Protein AF-A0A4S4KJ77-F1 (afdb_monomer)

Sequence (187 aa):
MLTFTSTHFFYNRFLPLFSPVALLGLLYTIVVMFAYQGHHILHNLRPVFRVFVPMILYFAIMWSAAFALVWQLSLRKNKRKAWGYEMAAVQAFTAGSNNFELAIAVTIAVYGVGSDQALAATIGPLVEVPVLLALTWVALFLRRRLLWNHDETDAEGEETQQENVNKERAEEKSVVVGYVTTDETPA

Organism: NCBI:txid98765

Radius of gyration: 26.95 Å; Cα contacts (8 Å, |Δi|>4): 78; chains: 1; bounding box: 89×57×54 Å

Structure (mmCIF, N/CA/C/O backbone):
data_AF-A0A4S4KJ77-F1
#
_entry.id   AF-A0A4S4KJ77-F1
#
loop_
_atom_site.group_PDB
_atom_site.id
_atom_site.type_symbol
_atom_site.label_atom_id
_atom_site.label_alt_id
_atom_site.label_comp_id
_atom_site.label_asym_id
_atom_site.label_entity_id
_atom_site.label_seq_id
_atom_site.pdbx_PDB_ins_code
_atom_site.Cartn_x
_atom_site.Cartn_y
_atom_site.Cartn_z
_atom_site.occupancy
_atom_site.B_iso_or_equiv
_atom_site.auth_seq_id
_atom_site.auth_comp_id
_atom_site.auth_asym_id
_atom_site.auth_atom_id
_atom_site.pdbx_PDB_model_num
ATOM 1 N N . MET A 1 1 ? 30.474 -27.107 13.560 1.00 43.94 1 MET A N 1
ATOM 2 C CA . MET A 1 1 ? 29.805 -27.862 12.478 1.00 43.94 1 MET A CA 1
ATOM 3 C C . MET A 1 1 ? 28.320 -27.485 12.471 1.00 43.94 1 MET A C 1
ATOM 5 O O . MET A 1 1 ? 27.509 -28.217 13.010 1.00 43.94 1 MET A O 1
ATOM 9 N N . LEU A 1 2 ? 27.971 -26.291 11.974 1.00 46.94 2 LEU A N 1
ATOM 10 C CA . LEU A 1 2 ? 26.589 -25.776 11.953 1.00 46.94 2 LEU A CA 1
ATOM 11 C C . LEU A 1 2 ? 26.411 -24.875 10.721 1.00 46.94 2 LEU A C 1
ATOM 13 O O . LEU A 1 2 ? 26.410 -23.652 10.797 1.00 46.94 2 LEU A O 1
ATOM 17 N N . THR A 1 3 ? 26.312 -25.517 9.559 1.00 50.84 3 THR A N 1
ATOM 18 C CA . THR A 1 3 ? 26.110 -24.885 8.246 1.00 50.84 3 THR A CA 1
ATOM 19 C C . THR A 1 3 ? 24.612 -24.837 7.918 1.00 50.84 3 THR A C 1
ATOM 21 O O . THR A 1 3 ? 24.182 -25.344 6.890 1.00 50.84 3 THR A O 1
ATOM 24 N N . PHE A 1 4 ? 23.788 -24.301 8.826 1.00 59.47 4 PHE A N 1
ATOM 25 C CA . PHE A 1 4 ? 22.333 -24.172 8.609 1.00 59.47 4 PHE A CA 1
ATOM 26 C C . PHE A 1 4 ? 21.916 -22.779 8.107 1.00 59.47 4 PHE A C 1
ATOM 28 O O . PHE A 1 4 ? 20.767 -22.570 7.731 1.00 59.47 4 PHE A O 1
ATOM 35 N N . THR A 1 5 ? 22.864 -21.842 8.034 1.00 60.56 5 THR A N 1
ATOM 36 C CA . THR A 1 5 ? 22.645 -20.467 7.566 1.00 60.56 5 THR A CA 1
ATOM 37 C C . THR A 1 5 ? 23.313 -20.259 6.208 1.00 60.56 5 THR A C 1
ATOM 39 O O . THR A 1 5 ? 24.161 -19.387 6.052 1.00 60.56 5 THR A O 1
ATOM 42 N N . SER A 1 6 ? 23.003 -21.094 5.211 1.00 64.75 6 SER A N 1
ATOM 43 C CA . SER A 1 6 ? 23.364 -20.747 3.833 1.00 64.75 6 SER A CA 1
ATOM 44 C C . SER A 1 6 ? 22.245 -19.885 3.245 1.00 64.75 6 SER A C 1
ATOM 46 O O . SER A 1 6 ? 21.076 -20.277 3.239 1.00 64.75 6 SER A O 1
ATOM 48 N N . THR A 1 7 ? 22.588 -18.695 2.748 1.00 65.06 7 THR A N 1
ATOM 49 C CA . THR A 1 7 ? 21.671 -17.770 2.050 1.00 65.06 7 THR A CA 1
ATOM 50 C C . THR A 1 7 ? 20.867 -18.497 0.966 1.00 65.06 7 THR A C 1
ATOM 52 O O . THR A 1 7 ? 19.685 -18.236 0.762 1.00 65.06 7 THR A O 1
ATOM 55 N N . HIS A 1 8 ? 21.482 -19.505 0.348 1.00 67.12 8 HIS A N 1
ATOM 56 C CA . HIS A 1 8 ? 20.873 -20.357 -0.662 1.00 67.12 8 HIS A CA 1
ATOM 57 C C . HIS A 1 8 ? 19.645 -21.143 -0.156 1.00 67.12 8 HIS A C 1
ATOM 59 O O . HIS A 1 8 ? 18.658 -21.259 -0.876 1.00 67.12 8 HIS A O 1
ATOM 65 N N . PHE A 1 9 ? 19.645 -21.654 1.083 1.00 72.00 9 PHE A N 1
ATOM 66 C CA . PHE A 1 9 ? 18.483 -22.352 1.657 1.00 72.00 9 PHE A CA 1
ATOM 67 C C . PHE A 1 9 ? 17.324 -21.389 1.965 1.00 72.00 9 PHE A C 1
ATOM 69 O O . PHE A 1 9 ? 16.159 -21.706 1.706 1.00 72.00 9 PHE A O 1
ATOM 76 N N . PHE A 1 10 ? 17.642 -20.191 2.464 1.00 68.69 10 PHE A N 1
ATOM 77 C CA . PHE A 1 10 ? 16.653 -19.158 2.780 1.00 68.69 10 PHE A CA 1
ATOM 78 C C . PHE A 1 10 ? 15.910 -18.672 1.525 1.00 68.69 10 PHE A C 1
ATOM 80 O O . PHE A 1 10 ? 14.678 -18.639 1.518 1.00 68.69 10 PHE A O 1
ATOM 87 N N . TYR A 1 11 ? 16.639 -18.383 0.441 1.00 72.31 11 TYR A N 1
ATOM 88 C CA . TYR A 1 11 ? 16.051 -17.909 -0.817 1.00 72.31 11 TYR A CA 1
ATOM 89 C C . TYR A 1 11 ? 15.357 -19.008 -1.634 1.00 72.31 11 TYR A C 1
ATOM 91 O O . TYR A 1 11 ? 14.255 -18.770 -2.119 1.00 72.31 11 TYR A O 1
ATOM 99 N N . ASN A 1 12 ? 15.915 -20.222 -1.746 1.00 73.94 12 ASN A N 1
ATOM 100 C CA . ASN A 1 12 ? 15.304 -21.261 -2.594 1.00 73.94 12 ASN A CA 1
ATOM 101 C C . ASN A 1 12 ? 14.183 -22.060 -1.924 1.00 73.94 12 ASN A C 1
ATOM 103 O O . ASN A 1 12 ? 13.371 -22.664 -2.626 1.00 73.94 12 ASN A O 1
ATOM 107 N N . ARG A 1 13 ? 14.153 -22.149 -0.590 1.00 72.06 13 ARG A N 1
ATOM 108 C CA . ARG A 1 13 ? 13.225 -23.052 0.112 1.00 72.06 13 ARG A CA 1
ATOM 109 C C . ARG A 1 13 ? 12.312 -22.330 1.090 1.00 72.06 13 ARG A C 1
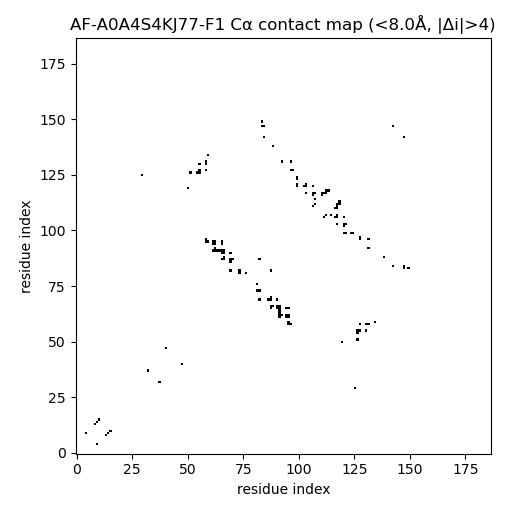ATOM 111 O O . ARG A 1 13 ? 11.138 -22.676 1.163 1.00 72.06 13 ARG A O 1
ATOM 118 N N . PHE A 1 14 ? 12.831 -21.350 1.827 1.00 74.12 14 PHE A N 1
ATOM 119 C CA . PHE A 1 14 ? 12.088 -20.691 2.902 1.00 74.12 14 PHE A CA 1
ATOM 120 C C . PHE A 1 14 ? 11.175 -19.574 2.370 1.00 74.12 14 PHE A C 1
ATOM 122 O O . PHE A 1 14 ? 9.965 -19.612 2.580 1.00 74.12 14 PHE A O 1
ATOM 129 N N . LEU A 1 15 ? 11.721 -18.629 1.599 1.00 73.12 15 LEU A N 1
ATOM 130 C CA . LEU A 1 15 ? 10.971 -17.514 1.004 1.00 73.12 15 LEU A CA 1
ATOM 131 C C . LEU A 1 15 ? 9.784 -17.929 0.106 1.00 73.12 15 LEU A C 1
ATOM 133 O O . LEU A 1 15 ? 8.679 -17.424 0.331 1.00 73.12 15 LEU A O 1
ATOM 137 N N . PRO A 1 16 ? 9.934 -18.854 -0.865 1.00 77.75 16 PRO A N 1
ATOM 138 C CA . PRO A 1 16 ? 8.825 -19.226 -1.747 1.00 77.75 16 PRO A CA 1
ATOM 139 C C . PRO A 1 16 ? 7.715 -20.004 -1.030 1.00 77.75 16 PRO A C 1
ATOM 141 O O . PRO A 1 16 ? 6.585 -20.026 -1.507 1.00 77.75 16 PRO A O 1
ATOM 144 N N . LEU A 1 17 ? 8.003 -20.614 0.125 1.00 77.81 17 LEU A N 1
ATOM 145 C CA . LEU A 1 17 ? 7.004 -21.331 0.917 1.00 77.81 17 LEU A CA 1
ATOM 146 C C . LEU A 1 17 ? 6.145 -20.376 1.762 1.00 77.81 17 LEU A C 1
ATOM 148 O O . LEU A 1 17 ? 4.943 -20.589 1.897 1.00 77.81 17 LEU A O 1
ATOM 152 N N . PHE A 1 18 ? 6.741 -19.309 2.305 1.00 80.44 18 PHE A N 1
ATOM 153 C CA . PHE A 1 18 ? 6.032 -18.329 3.138 1.00 80.44 18 PHE A CA 1
ATOM 154 C C . PHE A 1 18 ? 5.193 -17.333 2.332 1.00 80.44 18 PHE A C 1
ATOM 156 O O . PHE A 1 18 ? 4.165 -16.873 2.827 1.00 80.44 18 PHE A O 1
ATOM 163 N N . SER A 1 19 ? 5.587 -17.032 1.091 1.00 79.25 19 SER A N 1
ATOM 164 C CA . SER A 1 19 ? 4.863 -16.106 0.209 1.00 79.25 19 SER A CA 1
ATOM 165 C C . SER A 1 19 ? 3.364 -16.437 0.048 1.00 79.25 19 SER A C 1
ATOM 167 O O . SER A 1 19 ? 2.539 -15.568 0.349 1.00 79.25 19 SER A O 1
ATOM 169 N N . PRO A 1 20 ? 2.956 -17.668 -0.329 1.00 84.94 20 PRO A N 1
ATOM 170 C CA . PRO A 1 20 ? 1.538 -17.999 -0.445 1.00 84.94 20 PRO A CA 1
ATOM 171 C C . PRO A 1 20 ? 0.830 -18.058 0.912 1.00 84.94 20 PRO A C 1
ATOM 173 O O . PRO A 1 20 ? -0.336 -17.688 0.993 1.00 84.94 20 PRO A O 1
ATOM 176 N N . VAL A 1 21 ? 1.513 -18.473 1.985 1.00 88.50 21 VAL A N 1
ATOM 177 C CA . VAL A 1 21 ? 0.919 -18.581 3.331 1.00 88.50 21 VAL A CA 1
ATOM 178 C C . VAL A 1 21 ? 0.581 -17.205 3.905 1.00 88.50 21 VAL A C 1
ATOM 180 O O . VAL A 1 21 ? -0.496 -17.038 4.471 1.00 88.50 21 VAL A O 1
ATOM 183 N N . ALA A 1 22 ? 1.451 -16.209 3.720 1.00 83.44 22 ALA A N 1
ATOM 184 C CA . ALA A 1 22 ? 1.195 -14.835 4.152 1.00 83.44 22 ALA A CA 1
ATOM 185 C C . ALA A 1 22 ? -0.010 -14.228 3.419 1.00 83.44 22 ALA A C 1
ATOM 187 O O . ALA A 1 22 ? -0.895 -13.650 4.049 1.00 83.44 22 ALA A O 1
ATOM 188 N N . LEU A 1 23 ? -0.090 -14.429 2.098 1.00 83.25 23 LEU A N 1
ATOM 189 C CA . LEU A 1 23 ? -1.225 -13.976 1.296 1.00 83.25 23 LEU A CA 1
ATOM 190 C C . LEU A 1 23 ? -2.525 -14.677 1.714 1.00 83.25 23 LEU A C 1
ATOM 192 O O . LEU A 1 23 ? -3.561 -14.024 1.845 1.00 83.25 23 LEU A O 1
ATOM 196 N N . LEU A 1 24 ? -2.469 -15.985 1.987 1.00 87.69 24 LEU A N 1
ATOM 197 C CA . LEU A 1 24 ? -3.616 -16.743 2.485 1.00 87.69 24 LEU A CA 1
ATOM 198 C C . LEU A 1 24 ? -4.059 -16.260 3.873 1.00 87.69 24 LEU A C 1
ATOM 200 O O . LEU A 1 24 ? -5.254 -16.131 4.115 1.00 87.69 24 LEU A O 1
ATOM 204 N N . GLY A 1 25 ? -3.112 -15.974 4.772 1.00 83.44 25 GLY A N 1
ATOM 205 C CA . GLY A 1 25 ? -3.379 -15.467 6.120 1.00 83.44 25 GLY A CA 1
ATOM 206 C C . GLY A 1 25 ? -4.009 -14.074 6.112 1.00 83.44 25 GLY A C 1
ATOM 207 O O . GLY A 1 25 ? -4.975 -13.826 6.840 1.00 83.44 25 GLY A O 1
ATOM 208 N N . LEU A 1 26 ? -3.530 -13.187 5.236 1.00 81.50 26 LEU A N 1
ATOM 209 C CA . LEU A 1 26 ? -4.133 -11.875 5.005 1.00 81.50 26 LEU A CA 1
ATOM 210 C C . LEU A 1 26 ? -5.569 -12.024 4.484 1.00 81.50 26 LEU A C 1
ATOM 212 O O . LEU A 1 26 ? -6.495 -11.439 5.044 1.00 81.50 26 LEU A O 1
ATOM 216 N N . LEU A 1 27 ? -5.770 -12.846 3.450 1.00 82.50 27 LEU A N 1
ATOM 217 C CA . LEU A 1 27 ? -7.087 -13.071 2.856 1.00 82.50 27 LEU A CA 1
ATOM 218 C C . LEU A 1 27 ? -8.061 -13.695 3.863 1.00 82.50 27 LEU A C 1
ATOM 220 O O . LEU A 1 27 ? -9.204 -13.256 3.964 1.00 82.50 27 LEU A O 1
ATOM 224 N N . TYR A 1 28 ? -7.600 -14.674 4.642 1.00 85.69 28 TYR A N 1
ATOM 225 C CA . TYR A 1 28 ? -8.368 -15.285 5.722 1.00 85.69 28 TYR A CA 1
ATOM 226 C C . TYR A 1 28 ? -8.815 -14.238 6.746 1.00 85.69 28 TYR A C 1
ATOM 228 O O . TYR A 1 28 ? -9.997 -14.172 7.075 1.00 85.69 28 TYR A O 1
ATOM 236 N N . THR A 1 29 ? -7.902 -13.373 7.193 1.00 82.12 29 THR A N 1
ATOM 237 C CA . THR A 1 29 ? -8.208 -12.304 8.156 1.00 82.12 29 THR A CA 1
ATOM 238 C C . THR A 1 29 ? -9.241 -11.326 7.598 1.00 82.12 29 THR A C 1
ATOM 240 O O . THR A 1 29 ? -10.195 -10.984 8.295 1.00 82.12 29 THR A O 1
ATOM 243 N N . ILE A 1 30 ? -9.110 -10.932 6.326 1.00 76.44 30 ILE A N 1
ATOM 244 C CA . ILE A 1 30 ? -10.088 -10.074 5.644 1.00 76.44 30 ILE A CA 1
ATOM 245 C C . ILE A 1 30 ? -11.466 -10.747 5.623 1.00 76.44 30 ILE A C 1
ATOM 247 O O . ILE A 1 30 ? -12.449 -10.134 6.037 1.00 76.44 30 ILE A O 1
ATOM 251 N N . VAL A 1 31 ? -11.550 -12.008 5.190 1.00 82.50 31 VAL A N 1
ATOM 252 C CA . VAL A 1 31 ? -12.818 -12.752 5.098 1.00 82.50 31 VAL A CA 1
ATOM 253 C C . VAL A 1 31 ? -13.468 -12.919 6.471 1.00 82.50 31 VAL A C 1
ATOM 255 O O . VAL A 1 31 ? -14.662 -12.661 6.611 1.00 82.50 31 VAL A O 1
ATOM 258 N N . VAL A 1 32 ? -12.701 -13.303 7.493 1.00 82.06 32 VAL A N 1
ATOM 259 C CA . VAL A 1 32 ? -13.206 -13.484 8.862 1.00 82.06 32 VAL A CA 1
ATOM 260 C C . VAL A 1 32 ? -13.696 -12.163 9.443 1.00 82.06 32 VAL A C 1
ATOM 262 O O . VAL A 1 32 ? -14.783 -12.116 10.019 1.00 82.06 32 VAL A O 1
ATOM 265 N N . MET A 1 33 ? -12.947 -11.074 9.259 1.00 72.88 33 MET A N 1
ATOM 266 C CA . MET A 1 33 ? -13.344 -9.766 9.775 1.00 72.88 33 MET A CA 1
ATOM 267 C C . MET A 1 33 ? -14.606 -9.243 9.078 1.00 72.88 33 MET A C 1
ATOM 269 O O . MET A 1 33 ? -15.504 -8.735 9.750 1.00 72.88 33 MET A O 1
ATOM 273 N N . PHE A 1 34 ? -14.734 -9.445 7.763 1.00 72.06 34 PHE A N 1
ATOM 274 C CA . PHE A 1 34 ? -15.963 -9.139 7.025 1.00 72.06 34 PHE A CA 1
ATOM 275 C C . PHE A 1 34 ? -17.145 -10.011 7.449 1.00 72.06 34 PHE A C 1
ATOM 277 O O . PHE A 1 34 ? -18.255 -9.499 7.565 1.00 72.06 34 PHE A O 1
ATOM 284 N N . ALA A 1 35 ? -16.937 -11.302 7.704 1.00 80.25 35 ALA A N 1
ATOM 285 C CA . ALA A 1 35 ? -17.995 -12.185 8.185 1.00 80.25 35 ALA A CA 1
ATOM 286 C C . ALA A 1 35 ? -18.482 -11.774 9.586 1.00 80.25 35 ALA A C 1
ATOM 288 O O . ALA A 1 35 ? -19.682 -11.784 9.849 1.00 80.25 35 ALA A O 1
ATOM 289 N N . TYR A 1 36 ? -17.562 -11.363 10.464 1.00 73.31 36 TYR A N 1
ATOM 290 C CA . TYR A 1 36 ? -17.864 -10.988 11.846 1.00 73.31 36 TYR A CA 1
ATOM 291 C C . TYR A 1 36 ? -18.487 -9.589 11.970 1.00 73.31 36 TYR A C 1
ATOM 293 O O . TYR A 1 36 ? -19.401 -9.382 12.765 1.00 73.31 36 TYR A O 1
ATOM 301 N N . GLN A 1 37 ? -18.022 -8.621 11.176 1.00 65.38 37 GLN A N 1
ATOM 302 C CA . GLN A 1 37 ? -18.458 -7.221 11.272 1.00 65.38 37 GLN A CA 1
ATOM 303 C C . GLN A 1 37 ? -19.395 -6.777 10.136 1.00 65.38 37 GLN A C 1
ATOM 305 O O . GLN A 1 37 ? -19.950 -5.679 10.190 1.00 65.38 37 GLN A O 1
ATOM 310 N N . GLY A 1 38 ? -19.636 -7.620 9.127 1.00 65.81 38 GLY A N 1
ATOM 311 C CA . GLY A 1 38 ? -20.386 -7.268 7.917 1.00 65.81 38 GLY A CA 1
ATOM 312 C C . GLY A 1 38 ? -21.810 -6.780 8.180 1.00 65.81 38 GLY A C 1
ATOM 313 O O . GLY A 1 38 ? -22.252 -5.821 7.553 1.00 65.81 38 G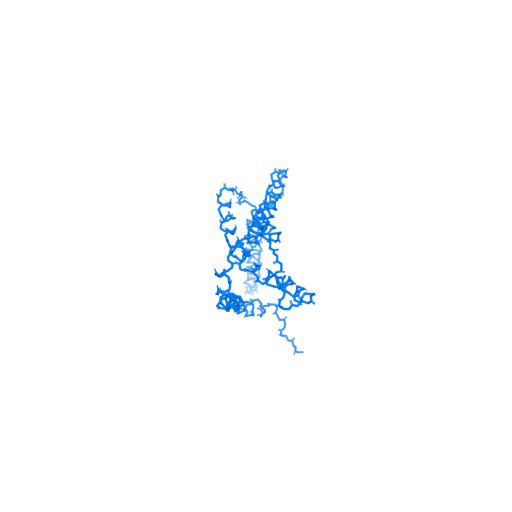LY A O 1
ATOM 314 N N . HIS A 1 39 ? -22.510 -7.360 9.159 1.00 64.25 39 HIS A N 1
ATOM 315 C CA . HIS A 1 39 ? -23.870 -6.931 9.509 1.00 64.25 39 HIS A CA 1
ATOM 316 C C . HIS A 1 39 ? -23.895 -5.524 10.139 1.00 64.25 39 HIS A C 1
ATOM 318 O O . HIS A 1 39 ? -24.774 -4.718 9.838 1.00 64.25 39 HIS A O 1
ATOM 324 N N . HIS A 1 40 ? -22.890 -5.198 10.960 1.00 62.03 40 HIS A N 1
ATOM 325 C CA . HIS A 1 40 ? -22.752 -3.891 11.612 1.00 62.03 40 HIS A CA 1
ATOM 326 C C . HIS A 1 40 ? -22.326 -2.796 10.623 1.00 62.03 40 HIS A C 1
ATOM 328 O O . HIS A 1 40 ? -22.815 -1.667 10.700 1.00 62.03 40 HIS A O 1
ATOM 334 N N . ILE A 1 41 ? -21.465 -3.150 9.662 1.00 62.12 41 ILE A N 1
ATOM 335 C CA . ILE A 1 41 ? -21.057 -2.277 8.556 1.00 62.12 41 ILE A CA 1
ATOM 336 C C . ILE A 1 41 ? -22.276 -1.930 7.692 1.00 62.12 41 ILE A C 1
ATOM 338 O O . ILE A 1 41 ? -22.514 -0.754 7.431 1.00 62.12 41 ILE A O 1
ATOM 342 N N . LEU A 1 42 ? -23.088 -2.925 7.308 1.00 62.62 42 LEU A N 1
ATOM 343 C CA . LEU A 1 42 ? -24.262 -2.731 6.447 1.00 62.62 42 LEU A CA 1
ATOM 344 C C . LEU A 1 42 ? -25.341 -1.838 7.082 1.00 62.62 42 LEU A C 1
ATOM 346 O O . LEU A 1 42 ? -25.948 -1.027 6.384 1.00 62.62 42 LEU A O 1
ATOM 350 N N . HIS A 1 43 ? -25.558 -1.939 8.397 1.00 68.19 43 HIS A N 1
ATOM 351 C CA . HIS A 1 43 ? -26.556 -1.124 9.101 1.00 68.19 43 HIS A CA 1
ATOM 352 C C . HIS A 1 43 ? -26.093 0.320 9.371 1.00 68.19 43 HIS A C 1
ATOM 354 O O . HIS A 1 43 ? -26.925 1.218 9.480 1.00 68.19 43 HIS A O 1
ATOM 360 N N . ASN A 1 44 ? -24.779 0.573 9.422 1.00 64.31 44 ASN A N 1
ATOM 361 C CA . ASN A 1 44 ? -24.194 1.891 9.689 1.00 64.31 44 ASN A CA 1
ATOM 362 C C . ASN A 1 44 ? -23.209 2.316 8.584 1.00 64.31 44 ASN A C 1
ATOM 364 O O . ASN A 1 44 ? -22.051 2.636 8.841 1.00 64.31 44 ASN A O 1
ATOM 368 N N . LEU A 1 45 ? -23.683 2.377 7.336 1.00 66.44 45 LEU A N 1
ATOM 369 C CA . LEU A 1 45 ? -22.861 2.756 6.175 1.00 66.44 45 LEU A CA 1
ATOM 370 C C . LEU A 1 45 ? -22.384 4.223 6.208 1.00 66.44 45 LEU A C 1
ATOM 372 O O . LEU A 1 45 ? -21.313 4.548 5.700 1.00 66.44 45 LEU A O 1
ATOM 376 N N . ARG A 1 46 ? -23.174 5.135 6.794 1.00 74.88 46 ARG A N 1
ATOM 377 C CA . ARG A 1 46 ? -22.888 6.586 6.783 1.00 74.88 46 ARG A CA 1
ATOM 378 C C . ARG A 1 46 ? -21.570 6.963 7.485 1.00 74.88 46 ARG A C 1
ATOM 380 O O . ARG A 1 46 ? -20.786 7.686 6.870 1.00 74.88 46 ARG A O 1
ATOM 387 N N . PRO A 1 47 ? -21.300 6.520 8.730 1.00 71.38 47 PRO A N 1
ATOM 388 C CA . PRO A 1 47 ? -20.025 6.789 9.400 1.00 71.38 47 PRO A CA 1
ATOM 389 C C . PRO A 1 47 ? -18.832 6.207 8.643 1.00 71.38 47 PRO A C 1
ATOM 391 O O . PRO A 1 47 ? -17.825 6.886 8.463 1.00 71.38 47 PRO A O 1
ATOM 394 N N . VAL A 1 48 ? -18.988 4.985 8.132 1.00 72.75 48 VAL A N 1
ATOM 395 C CA . VAL A 1 48 ? -17.962 4.269 7.373 1.00 72.75 48 VAL A CA 1
ATOM 396 C C . VAL A 1 48 ? -17.570 5.068 6.127 1.00 72.75 48 VAL A C 1
ATOM 398 O O . VAL A 1 48 ? -16.403 5.405 5.954 1.00 72.75 48 VAL A O 1
ATOM 401 N N . PHE A 1 49 ? -18.539 5.514 5.324 1.00 79.50 49 PHE A N 1
ATOM 402 C CA . PHE A 1 49 ? -18.273 6.364 4.156 1.00 79.50 49 PHE A CA 1
ATOM 403 C C . PHE A 1 49 ? -17.516 7.654 4.497 1.00 79.50 49 PHE A C 1
ATOM 405 O O . PHE A 1 49 ? -16.658 8.091 3.730 1.00 79.50 49 PHE A O 1
ATOM 412 N N . ARG A 1 50 ? -17.795 8.251 5.660 1.00 84.38 50 ARG A N 1
ATOM 413 C CA . ARG A 1 50 ? -17.122 9.475 6.110 1.00 84.38 50 ARG A CA 1
ATOM 414 C C . ARG A 1 50 ? -15.639 9.263 6.422 1.00 84.38 50 ARG A C 1
ATOM 416 O O . ARG A 1 50 ? -14.879 10.217 6.304 1.00 84.38 50 ARG A O 1
ATOM 423 N N . VAL A 1 51 ? -15.241 8.042 6.781 1.00 80.19 51 VAL A N 1
ATOM 424 C CA . VAL A 1 51 ? -13.839 7.645 7.000 1.00 80.19 51 VAL A CA 1
ATOM 425 C C . VAL A 1 51 ? -13.183 7.186 5.694 1.00 80.19 51 VAL A C 1
ATOM 427 O O . VAL A 1 51 ? -12.033 7.524 5.430 1.00 80.19 51 VAL A O 1
ATOM 430 N N . PHE A 1 52 ? -13.919 6.479 4.835 1.00 84.06 52 PHE A N 1
ATOM 431 C CA . PHE A 1 52 ? -13.406 5.962 3.561 1.00 84.06 52 PHE A CA 1
ATOM 432 C C . PHE A 1 52 ? -12.975 7.071 2.598 1.00 84.06 52 PHE A C 1
ATOM 434 O O . PHE A 1 52 ? -11.896 6.991 2.018 1.00 84.06 52 PHE A O 1
ATOM 441 N N . VAL A 1 53 ? -13.798 8.111 2.429 1.00 89.44 53 VAL A N 1
ATOM 442 C CA . VAL A 1 53 ? -13.515 9.215 1.496 1.00 89.44 53 VAL A CA 1
ATOM 443 C C . VAL A 1 53 ? -12.165 9.892 1.778 1.00 89.44 53 VAL A C 1
ATOM 445 O O . VAL A 1 53 ? -11.348 9.954 0.856 1.00 89.44 53 VAL A O 1
ATOM 448 N N . PRO A 1 54 ? -11.874 10.374 3.005 1.00 89.56 54 PRO A N 1
ATOM 449 C CA . PRO A 1 54 ? -10.580 10.986 3.292 1.00 89.56 54 PRO A CA 1
ATOM 450 C C . PRO A 1 54 ? -9.418 9.994 3.174 1.00 89.56 54 PRO A C 1
ATOM 452 O O . PRO A 1 54 ? -8.344 10.401 2.743 1.00 89.56 54 PRO A O 1
ATOM 455 N N . MET A 1 55 ? -9.620 8.707 3.478 1.00 88.62 55 MET A N 1
ATOM 456 C CA . MET A 1 55 ? -8.578 7.683 3.319 1.00 88.62 55 MET A CA 1
ATOM 457 C C . MET A 1 55 ? -8.208 7.441 1.853 1.00 88.62 55 MET A C 1
ATOM 459 O O . MET A 1 55 ? -7.035 7.492 1.493 1.00 88.62 55 MET A O 1
ATOM 463 N N . ILE A 1 56 ? -9.199 7.242 0.978 1.00 90.69 56 ILE A N 1
ATOM 464 C CA . ILE A 1 56 ? -8.963 7.068 -0.464 1.00 90.69 56 ILE A CA 1
ATOM 465 C C . ILE A 1 56 ? -8.261 8.302 -1.031 1.00 90.69 56 ILE A C 1
ATOM 467 O O . ILE A 1 56 ? -7.304 8.180 -1.795 1.00 90.69 56 ILE A O 1
ATOM 471 N N . LEU A 1 57 ? -8.721 9.492 -0.638 1.00 93.06 57 LEU A N 1
ATOM 472 C CA . LEU A 1 57 ? -8.131 10.746 -1.082 1.00 93.06 57 LEU A CA 1
ATOM 473 C C . LEU A 1 57 ? -6.678 10.876 -0.607 1.00 93.06 57 LEU A C 1
ATOM 475 O O . LEU A 1 57 ? -5.819 11.250 -1.401 1.00 93.06 57 LEU A O 1
ATOM 479 N N . TYR A 1 58 ? -6.393 10.520 0.647 1.00 91.88 58 TYR A N 1
ATOM 480 C CA . TYR A 1 58 ? -5.038 10.481 1.193 1.00 91.88 58 TYR A CA 1
ATOM 481 C C . TYR A 1 58 ? -4.124 9.584 0.351 1.00 91.88 58 TYR A C 1
ATOM 483 O O . TYR A 1 58 ? -3.095 10.057 -0.130 1.00 91.88 58 TYR A O 1
ATOM 491 N N . PHE A 1 59 ? -4.523 8.332 0.100 1.00 92.19 59 PHE A N 1
ATOM 492 C CA . PHE A 1 59 ? -3.734 7.392 -0.703 1.00 92.19 59 PHE A CA 1
ATOM 493 C C . PHE A 1 59 ? -3.512 7.904 -2.127 1.00 92.19 59 PHE A C 1
ATOM 495 O O . PHE A 1 59 ? -2.383 7.908 -2.614 1.00 92.19 59 PHE A O 1
ATOM 502 N N . ALA A 1 60 ? -4.570 8.376 -2.789 1.00 93.06 60 ALA A N 1
ATOM 503 C CA . ALA A 1 60 ? -4.490 8.871 -4.157 1.00 93.06 60 ALA A CA 1
ATOM 504 C C . ALA A 1 60 ? -3.587 10.106 -4.271 1.00 93.06 60 ALA A C 1
ATOM 506 O O . ALA A 1 60 ? -2.776 10.182 -5.196 1.00 93.06 60 ALA A O 1
ATOM 507 N N . ILE A 1 61 ? -3.696 11.055 -3.335 1.00 94.69 61 ILE A N 1
ATOM 508 C CA . ILE A 1 61 ? -2.870 12.266 -3.314 1.00 94.69 61 ILE A CA 1
ATOM 509 C C . ILE A 1 61 ? -1.419 11.912 -3.010 1.00 94.69 61 ILE A C 1
ATOM 511 O O . ILE A 1 61 ? -0.548 12.317 -3.772 1.00 94.69 61 ILE A O 1
ATOM 515 N N . MET A 1 62 ? -1.147 11.156 -1.944 1.00 93.94 62 MET A N 1
ATOM 516 C CA . MET A 1 62 ? 0.222 10.810 -1.544 1.00 93.94 62 MET A CA 1
ATOM 517 C C . MET A 1 62 ? 0.942 10.017 -2.631 1.00 93.94 62 MET A C 1
ATOM 519 O O . MET A 1 62 ? 2.056 10.374 -3.015 1.00 93.94 62 MET A O 1
ATOM 523 N N . TRP A 1 63 ? 0.279 9.000 -3.187 1.00 94.81 63 TRP A N 1
ATOM 524 C CA . TRP A 1 63 ? 0.828 8.199 -4.276 1.00 94.81 63 TRP A CA 1
ATOM 525 C C . TRP A 1 63 ? 1.083 9.049 -5.525 1.00 94.81 63 TRP A C 1
ATOM 527 O O . TRP A 1 63 ? 2.188 9.036 -6.068 1.00 94.81 63 TRP A O 1
ATOM 537 N N . SER A 1 64 ? 0.096 9.845 -5.956 1.00 92.31 64 SER A N 1
ATOM 538 C CA . SER A 1 64 ? 0.233 10.676 -7.160 1.00 92.31 64 SER A CA 1
ATOM 539 C C . SER A 1 64 ? 1.277 11.773 -6.980 1.00 92.31 64 SER A C 1
ATOM 541 O O . SER A 1 64 ? 2.017 12.058 -7.915 1.00 92.31 64 SER A O 1
ATOM 543 N N . ALA A 1 65 ? 1.370 12.374 -5.792 1.00 93.88 65 ALA A N 1
ATOM 544 C CA . ALA A 1 65 ? 2.359 13.398 -5.474 1.00 93.88 65 ALA A CA 1
ATOM 545 C C . ALA A 1 65 ? 3.777 12.822 -5.477 1.00 93.88 65 ALA A C 1
ATOM 547 O O . ALA A 1 65 ? 4.661 13.406 -6.097 1.00 93.88 65 ALA A O 1
ATOM 548 N N . ALA A 1 66 ? 3.994 11.664 -4.849 1.00 92.00 66 ALA A N 1
ATOM 549 C CA . ALA A 1 66 ? 5.286 10.985 -4.862 1.00 92.00 66 ALA A CA 1
ATOM 550 C C . ALA A 1 66 ? 5.682 10.553 -6.283 1.00 92.00 66 ALA A C 1
ATOM 552 O O . ALA A 1 66 ? 6.801 10.830 -6.723 1.00 92.00 66 ALA A O 1
ATOM 553 N N . PHE A 1 67 ? 4.750 9.962 -7.038 1.00 89.38 67 PHE A N 1
ATOM 554 C CA . PHE A 1 67 ? 4.978 9.577 -8.430 1.00 89.38 67 PHE A CA 1
ATOM 555 C C . PHE A 1 67 ? 5.309 10.795 -9.305 1.00 89.38 67 PHE A C 1
ATOM 557 O O . PHE A 1 67 ? 6.296 10.790 -10.041 1.00 89.38 67 PHE A O 1
ATOM 564 N N . ALA A 1 68 ? 4.522 11.868 -9.192 1.00 88.00 68 ALA A N 1
ATOM 565 C CA . ALA A 1 68 ? 4.728 13.106 -9.935 1.00 88.00 68 ALA A CA 1
ATOM 566 C C . ALA A 1 68 ? 6.034 13.806 -9.546 1.00 88.00 68 ALA A C 1
ATOM 568 O O . ALA A 1 68 ? 6.706 14.345 -10.420 1.00 88.00 68 ALA A O 1
ATOM 569 N N . LEU A 1 69 ? 6.432 13.770 -8.273 1.00 88.88 69 LEU A N 1
ATOM 570 C CA . LEU A 1 69 ? 7.690 14.347 -7.803 1.00 88.88 69 LEU A CA 1
ATOM 571 C C . LEU A 1 69 ? 8.891 13.634 -8.429 1.00 88.88 69 LEU A C 1
ATOM 573 O O . LEU A 1 69 ? 9.781 14.290 -8.971 1.00 88.88 69 LEU A O 1
ATOM 577 N N . VAL A 1 70 ? 8.910 12.298 -8.397 1.00 85.81 70 VAL A N 1
ATOM 578 C CA .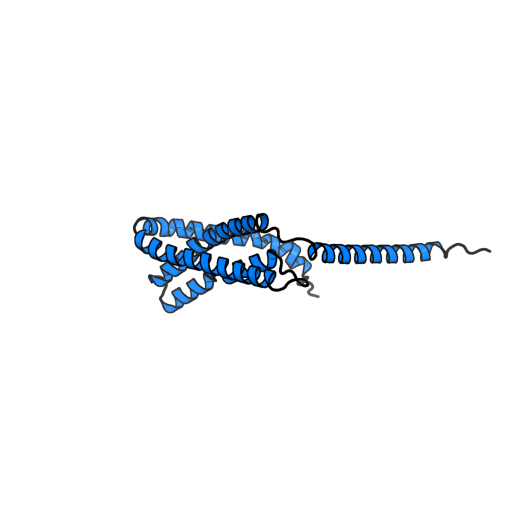 VAL A 1 70 ? 9.988 11.512 -9.018 1.00 85.81 70 VAL A CA 1
ATOM 579 C C . VAL A 1 70 ? 9.990 11.711 -10.532 1.00 85.81 70 VAL A C 1
ATOM 581 O O . VAL A 1 70 ? 11.053 11.903 -11.124 1.00 85.81 70 VAL A O 1
ATOM 584 N N . TRP A 1 71 ? 8.811 11.755 -11.155 1.00 80.25 71 TRP A N 1
ATOM 585 C CA . TRP A 1 71 ? 8.682 12.036 -12.581 1.00 80.25 71 TRP A CA 1
ATOM 586 C C . TRP A 1 71 ? 9.211 13.435 -12.942 1.00 80.25 71 TRP A C 1
ATOM 588 O O . TRP A 1 71 ? 10.037 13.566 -13.843 1.00 80.25 71 TRP A O 1
ATOM 598 N N . GLN A 1 72 ? 8.839 14.479 -12.199 1.00 81.94 72 GLN A N 1
ATOM 599 C CA . GLN A 1 72 ? 9.296 15.854 -12.423 1.00 81.94 72 GLN A CA 1
ATOM 600 C C . GLN A 1 72 ? 10.808 16.011 -12.202 1.00 81.94 72 GLN A C 1
ATOM 602 O O . GLN A 1 72 ? 11.477 16.732 -12.948 1.00 81.94 72 GLN A O 1
ATOM 607 N N . LEU A 1 73 ? 11.366 15.332 -11.196 1.00 79.62 73 LEU A N 1
ATOM 608 C CA . LEU A 1 73 ? 12.811 15.285 -10.960 1.00 79.62 73 LEU A CA 1
ATOM 609 C C . LEU A 1 73 ? 13.548 14.568 -12.096 1.00 79.62 73 LEU A C 1
ATOM 611 O O . LEU A 1 73 ? 14.623 15.024 -12.495 1.00 79.62 73 LEU A O 1
ATOM 615 N N . SER A 1 74 ? 12.955 13.506 -12.645 1.00 72.50 74 SER A N 1
ATOM 616 C CA . SER A 1 74 ? 13.478 12.784 -13.807 1.00 72.50 74 SER A CA 1
ATOM 617 C C . SER A 1 74 ? 13.518 13.681 -15.056 1.00 72.50 74 SER A C 1
ATOM 619 O O . SER A 1 74 ? 14.553 13.752 -15.712 1.00 72.50 74 SER A O 1
ATOM 621 N N . LEU A 1 75 ? 12.478 14.492 -15.315 1.00 69.94 75 LEU A N 1
ATOM 622 C CA . LEU A 1 75 ? 12.485 15.467 -16.424 1.00 69.94 75 LEU A CA 1
ATOM 623 C C . LEU A 1 75 ? 13.523 16.588 -16.260 1.00 69.94 75 LEU A C 1
ATOM 625 O O . LEU A 1 75 ? 14.099 17.046 -17.246 1.00 69.94 75 LEU A O 1
ATOM 629 N N . ARG A 1 76 ? 13.744 17.081 -15.034 1.00 66.94 76 ARG A N 1
ATOM 630 C CA . ARG A 1 76 ? 14.684 18.190 -14.778 1.00 66.94 76 ARG A CA 1
ATOM 631 C C . ARG A 1 76 ? 16.146 17.775 -14.910 1.00 66.94 76 ARG A C 1
ATOM 633 O O . ARG A 1 76 ? 16.970 18.591 -15.324 1.00 66.94 76 ARG A O 1
ATOM 640 N N . LYS A 1 77 ? 16.489 16.534 -14.560 1.00 60.12 77 LYS A N 1
ATOM 641 C CA . LYS A 1 77 ? 17.848 15.998 -14.710 1.00 60.12 77 LYS A CA 1
ATOM 642 C C . LYS A 1 77 ? 18.045 15.439 -16.118 1.00 60.12 77 LYS A C 1
ATOM 644 O O . LYS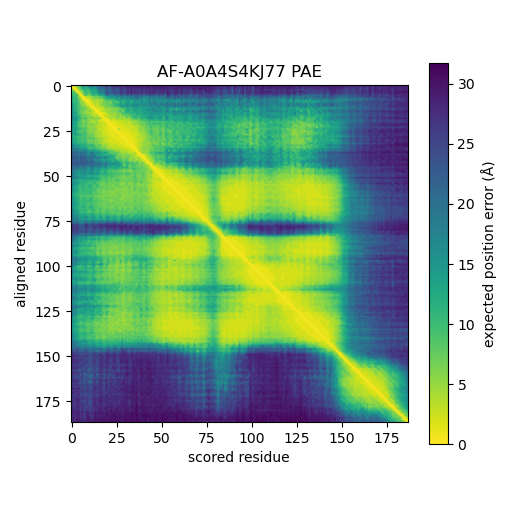 A 1 77 ? 18.165 14.238 -16.325 1.00 60.12 77 LYS A O 1
ATOM 649 N N . ASN A 1 78 ? 18.117 16.342 -17.091 1.00 51.94 78 ASN A N 1
ATOM 650 C CA . ASN A 1 78 ? 18.489 16.006 -18.458 1.00 51.94 78 ASN A CA 1
ATOM 651 C C . ASN A 1 78 ? 19.901 15.356 -18.461 1.00 51.94 78 ASN A C 1
ATOM 653 O O . ASN A 1 78 ? 20.881 16.025 -18.136 1.00 51.94 78 ASN A O 1
ATOM 657 N N . LYS A 1 79 ? 19.986 14.073 -18.855 1.00 49.06 79 LYS A N 1
ATOM 658 C CA . LYS A 1 79 ? 21.145 13.401 -19.501 1.00 49.06 79 LYS A CA 1
ATOM 659 C C . LYS A 1 79 ? 22.134 12.468 -18.768 1.00 49.06 79 LYS A C 1
ATOM 661 O O . LYS A 1 79 ? 23.096 12.097 -19.428 1.00 49.06 79 LYS A O 1
ATOM 666 N N . ARG A 1 80 ? 22.005 12.016 -17.511 1.00 44.47 80 ARG A N 1
ATOM 667 C CA . ARG A 1 80 ? 23.028 11.043 -16.998 1.00 44.47 80 ARG A CA 1
ATOM 668 C C . ARG A 1 80 ? 22.580 9.949 -16.029 1.00 44.47 80 ARG A C 1
ATOM 670 O O . ARG A 1 80 ? 23.386 9.086 -15.707 1.00 44.47 80 ARG A O 1
ATOM 677 N N . LYS A 1 81 ? 21.355 9.987 -15.503 1.00 48.81 81 LYS A N 1
ATOM 678 C CA . LYS A 1 81 ? 20.856 8.925 -14.615 1.00 48.81 81 LYS A CA 1
ATOM 679 C C . LYS A 1 81 ? 19.335 8.954 -14.629 1.00 48.81 81 LYS A C 1
ATOM 681 O O . LYS A 1 81 ? 18.723 9.605 -13.784 1.00 48.81 81 LYS A O 1
ATOM 686 N N . ALA A 1 82 ? 18.737 8.360 -15.659 1.00 52.12 82 ALA A N 1
ATOM 687 C CA . ALA A 1 82 ? 17.291 8.248 -15.763 1.00 52.12 82 ALA A CA 1
ATOM 688 C C . ALA A 1 82 ? 16.792 7.417 -14.574 1.00 52.12 82 ALA A C 1
ATOM 690 O O . ALA A 1 82 ? 16.977 6.206 -14.519 1.00 52.12 82 ALA A O 1
ATOM 691 N N . TRP A 1 83 ? 16.199 8.064 -13.570 1.00 58.69 83 TRP A N 1
ATOM 692 C CA . TRP A 1 83 ? 15.397 7.338 -12.593 1.00 58.69 83 TRP A CA 1
ATOM 693 C C . TRP A 1 83 ? 14.197 6.775 -13.354 1.00 58.69 83 TRP A C 1
ATOM 695 O O . TRP A 1 83 ? 13.312 7.527 -13.778 1.00 58.69 83 TRP A O 1
ATOM 705 N N . GLY A 1 84 ? 14.258 5.471 -13.629 1.00 73.25 84 GLY A N 1
ATOM 706 C CA . GLY A 1 84 ? 13.269 4.749 -14.416 1.00 73.25 84 GLY A CA 1
ATOM 707 C C . GLY A 1 84 ? 11.904 4.699 -13.734 1.00 73.25 84 GLY A C 1
ATOM 708 O O . GLY A 1 84 ? 11.768 4.983 -12.540 1.00 73.25 84 GLY A O 1
ATOM 709 N N . TYR A 1 85 ? 10.893 4.296 -14.508 1.00 80.44 85 TYR A N 1
ATOM 710 C CA . TYR A 1 85 ? 9.536 4.027 -14.024 1.00 80.44 85 TYR A CA 1
ATOM 711 C C . TYR A 1 85 ? 9.530 3.175 -12.745 1.00 80.44 85 TYR A C 1
ATOM 713 O O . TYR A 1 85 ? 8.738 3.433 -11.843 1.00 80.44 85 TYR A O 1
ATOM 721 N N . GLU A 1 86 ? 10.439 2.204 -12.638 1.00 83.62 86 GLU A N 1
ATOM 722 C CA . GLU A 1 86 ? 10.555 1.325 -11.472 1.00 83.62 86 GLU A CA 1
ATOM 723 C C . GLU A 1 86 ? 10.823 2.094 -10.181 1.00 83.62 86 GLU A C 1
ATOM 725 O O . GLU A 1 86 ? 10.121 1.899 -9.192 1.00 83.62 86 GLU A O 1
ATOM 730 N N . MET A 1 87 ? 11.763 3.042 -10.199 1.00 84.31 87 MET A N 1
ATOM 731 C CA . MET A 1 87 ? 12.047 3.875 -9.030 1.00 84.31 87 MET A CA 1
ATOM 732 C C . MET A 1 87 ? 10.852 4.765 -8.685 1.00 84.31 87 MET A C 1
ATOM 734 O O . MET A 1 87 ? 10.496 4.875 -7.516 1.00 84.31 87 MET A O 1
ATOM 738 N N . ALA A 1 88 ? 10.189 5.365 -9.679 1.00 88.06 88 ALA A N 1
ATOM 739 C CA . ALA A 1 88 ? 8.995 6.178 -9.439 1.00 88.06 88 ALA A CA 1
ATOM 740 C C . ALA A 1 88 ? 7.846 5.357 -8.835 1.00 88.06 88 ALA A C 1
ATOM 742 O O . ALA A 1 88 ? 7.207 5.807 -7.885 1.00 88.06 88 ALA A O 1
ATOM 743 N N . ALA A 1 89 ? 7.612 4.146 -9.343 1.00 89.94 89 ALA A N 1
ATOM 744 C CA . ALA A 1 89 ? 6.590 3.240 -8.839 1.00 89.94 89 ALA A CA 1
ATOM 745 C C . ALA A 1 89 ? 6.906 2.781 -7.410 1.00 89.94 89 ALA A C 1
ATOM 747 O O . ALA A 1 89 ? 6.053 2.919 -6.536 1.00 89.94 89 ALA A O 1
ATOM 748 N N . VAL A 1 90 ? 8.130 2.307 -7.148 1.00 91.19 90 VAL A N 1
ATOM 749 C CA . VAL A 1 90 ? 8.556 1.871 -5.808 1.00 91.19 90 VAL A CA 1
ATOM 750 C C . VAL A 1 90 ? 8.400 3.011 -4.807 1.00 91.19 90 VAL A C 1
ATOM 752 O O . VAL A 1 90 ? 7.739 2.834 -3.790 1.00 91.19 90 VAL A O 1
ATOM 755 N N . GLN A 1 91 ? 8.913 4.203 -5.117 1.00 92.12 91 GLN A N 1
ATOM 756 C CA . GLN A 1 91 ? 8.809 5.352 -4.214 1.00 92.12 91 GLN A CA 1
ATOM 757 C C . GLN A 1 91 ? 7.356 5.789 -3.988 1.00 92.12 91 GLN A C 1
ATOM 759 O O . GLN A 1 91 ? 6.989 6.111 -2.861 1.00 92.12 91 GLN A O 1
ATOM 764 N N . ALA A 1 92 ? 6.512 5.767 -5.023 1.00 92.62 92 ALA A N 1
ATOM 765 C CA . ALA A 1 92 ? 5.100 6.114 -4.889 1.00 92.62 92 ALA A CA 1
ATOM 766 C C . ALA A 1 92 ? 4.329 5.117 -4.012 1.00 92.62 92 ALA A C 1
ATOM 768 O O . ALA A 1 92 ? 3.531 5.535 -3.173 1.00 92.62 92 ALA A O 1
ATOM 769 N N . PHE A 1 93 ? 4.582 3.811 -4.153 1.00 92.94 93 PHE A N 1
ATOM 770 C CA . PHE A 1 93 ? 3.968 2.793 -3.296 1.00 92.94 93 PHE A CA 1
ATOM 771 C C . PHE A 1 93 ? 4.525 2.811 -1.873 1.00 92.94 93 PHE A C 1
ATOM 773 O O . PHE A 1 93 ? 3.754 2.640 -0.936 1.00 92.94 93 PHE A O 1
ATOM 780 N N . THR A 1 94 ? 5.815 3.093 -1.682 1.00 92.25 94 THR A N 1
ATOM 781 C CA . THR A 1 94 ? 6.392 3.276 -0.343 1.00 92.25 94 THR A CA 1
ATOM 782 C C . THR A 1 94 ? 5.808 4.497 0.362 1.00 92.25 94 THR A C 1
ATOM 784 O O . THR A 1 94 ? 5.458 4.406 1.531 1.00 92.25 94 THR A O 1
ATOM 787 N N . ALA A 1 95 ? 5.673 5.629 -0.332 1.00 91.25 95 ALA A N 1
ATOM 788 C CA . ALA A 1 95 ? 5.108 6.847 0.248 1.00 91.25 95 ALA A CA 1
ATOM 789 C C . ALA A 1 95 ? 3.592 6.755 0.480 1.00 91.25 95 ALA A C 1
ATOM 791 O O . ALA A 1 95 ? 3.062 7.434 1.356 1.00 91.25 95 ALA A O 1
ATOM 792 N N . GLY A 1 96 ? 2.893 5.964 -0.337 1.00 88.31 96 GLY A N 1
ATOM 793 C CA . GLY A 1 96 ? 1.456 5.756 -0.225 1.00 88.31 96 GLY A CA 1
ATOM 794 C C . GLY A 1 96 ? 1.061 4.671 0.775 1.00 88.31 96 GLY A C 1
ATOM 795 O O . GLY A 1 96 ? -0.035 4.752 1.303 1.00 88.31 96 GLY A O 1
ATOM 796 N N . SER A 1 97 ? 1.897 3.664 1.035 1.00 87.12 97 SER A N 1
ATOM 797 C CA . SER A 1 97 ? 1.544 2.543 1.918 1.00 87.12 97 SER A CA 1
ATOM 798 C C . SER A 1 97 ? 1.691 2.911 3.393 1.00 87.12 97 SER A C 1
ATOM 800 O O . SER A 1 97 ? 2.666 3.543 3.800 1.00 87.12 97 SER A O 1
ATOM 802 N N . ASN A 1 98 ? 0.725 2.484 4.203 1.00 88.81 98 ASN A N 1
ATOM 803 C CA . ASN A 1 98 ? 0.711 2.689 5.641 1.00 88.81 98 ASN A CA 1
ATOM 804 C C . ASN A 1 98 ? 0.935 1.365 6.378 1.00 88.81 98 ASN A C 1
ATOM 806 O O . ASN A 1 98 ? 0.636 0.281 5.885 1.00 88.81 98 ASN A O 1
ATOM 810 N N . ASN A 1 99 ? 1.442 1.445 7.608 1.00 89.62 99 ASN A N 1
ATOM 811 C CA . ASN A 1 99 ? 1.569 0.267 8.460 1.00 89.62 99 ASN A CA 1
ATOM 812 C C . ASN A 1 99 ? 0.321 0.109 9.338 1.00 89.62 99 ASN A C 1
ATOM 814 O O . ASN A 1 99 ? 0.240 0.654 10.445 1.00 89.62 99 ASN A O 1
ATOM 818 N N . PHE A 1 100 ? -0.656 -0.640 8.833 1.00 88.06 100 PHE A N 1
ATOM 819 C CA . PHE A 1 100 ? -1.904 -0.887 9.546 1.00 88.06 100 PHE A CA 1
ATOM 820 C C . PHE A 1 100 ? -1.717 -1.729 10.816 1.00 88.06 100 PHE A C 1
ATOM 822 O O . PHE A 1 100 ? -2.435 -1.523 11.789 1.00 88.06 100 PHE 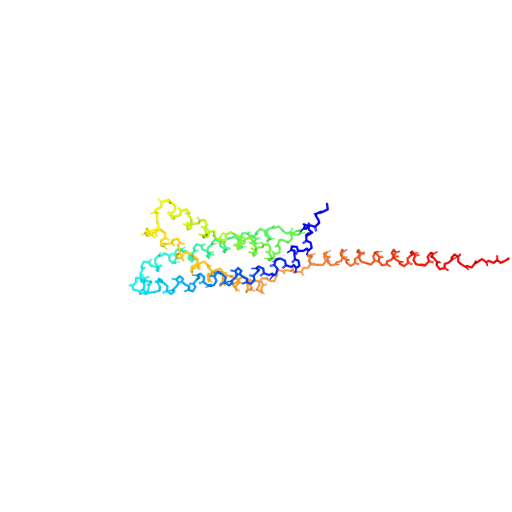A O 1
ATOM 829 N N . GLU A 1 101 ? -0.755 -2.653 10.837 1.00 87.69 101 GLU A N 1
ATOM 830 C CA . GLU A 1 101 ? -0.488 -3.515 11.996 1.00 87.69 101 GLU A CA 1
ATOM 831 C C . GLU A 1 101 ? -0.053 -2.677 13.195 1.00 87.69 101 GLU A C 1
ATOM 833 O O . GLU A 1 101 ? -0.601 -2.816 14.292 1.00 87.69 101 GLU A O 1
ATOM 838 N N . LEU A 1 102 ? 0.863 -1.734 12.964 1.00 91.75 102 LEU A N 1
ATOM 839 C CA . LEU A 1 102 ? 1.281 -0.771 13.974 1.00 91.75 102 LEU A CA 1
ATOM 840 C C . LEU A 1 102 ? 0.125 0.158 14.372 1.00 91.75 102 LEU A C 1
ATOM 842 O O . LEU A 1 102 ? -0.064 0.411 15.561 1.00 91.75 102 LEU A O 1
ATOM 846 N N . ALA A 1 103 ? -0.681 0.627 13.414 1.00 90.06 103 ALA A N 1
ATOM 847 C CA . ALA A 1 103 ? -1.829 1.485 13.704 1.00 90.06 103 ALA A CA 1
ATOM 848 C C . ALA A 1 103 ?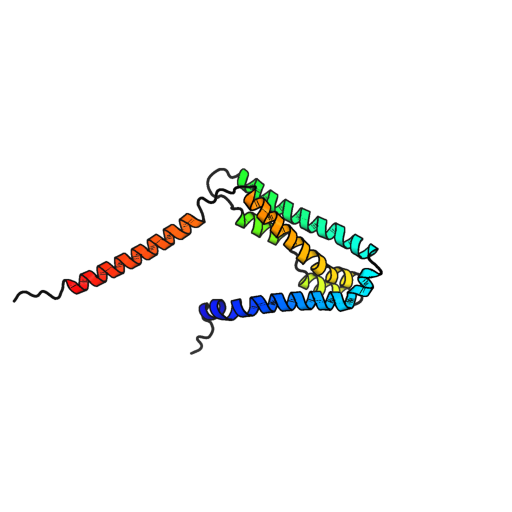 -2.869 0.784 14.597 1.00 90.06 103 ALA A C 1
ATOM 850 O O . ALA A 1 103 ? -3.328 1.370 15.580 1.00 90.06 103 ALA A O 1
ATOM 851 N N . ILE A 1 104 ? -3.205 -0.477 14.318 1.00 88.75 104 ILE A N 1
ATOM 852 C CA . ILE A 1 104 ? -4.134 -1.271 15.133 1.00 88.75 104 ILE A CA 1
ATOM 853 C C . ILE A 1 104 ? -3.544 -1.505 16.525 1.00 88.75 104 ILE A C 1
ATOM 855 O O . ILE A 1 104 ? -4.232 -1.276 17.520 1.00 88.75 104 ILE A O 1
ATOM 859 N N . ALA A 1 105 ? -2.269 -1.897 16.609 1.00 92.69 105 ALA A N 1
ATOM 860 C CA . ALA A 1 105 ? -1.598 -2.159 17.879 1.00 92.69 105 ALA A CA 1
ATOM 861 C C . ALA A 1 105 ? -1.588 -0.924 18.793 1.00 92.69 105 ALA A C 1
ATOM 863 O O . ALA A 1 105 ? -2.000 -1.008 19.949 1.00 92.69 105 ALA A O 1
ATOM 864 N N . VAL A 1 106 ? -1.180 0.235 18.265 1.00 94.56 106 VAL A N 1
ATOM 865 C CA . VAL A 1 106 ? -1.151 1.500 19.014 1.00 94.56 106 VAL A CA 1
ATOM 866 C C . VAL A 1 106 ? -2.559 1.919 19.434 1.00 94.56 106 VAL A C 1
ATOM 868 O O . VAL A 1 106 ? -2.770 2.305 20.582 1.00 94.56 106 VAL A O 1
ATOM 871 N N . THR A 1 107 ? -3.541 1.808 18.540 1.00 93.31 107 THR A N 1
ATOM 872 C CA . THR A 1 107 ? -4.910 2.238 18.844 1.00 93.31 107 THR A CA 1
ATOM 873 C C . THR A 1 107 ? -5.552 1.372 19.925 1.00 93.31 107 THR A C 1
ATOM 875 O O . THR A 1 107 ? -6.147 1.904 20.861 1.00 93.31 107 THR A O 1
ATOM 878 N N . ILE A 1 108 ? -5.380 0.049 19.852 1.00 92.12 108 ILE A N 1
ATOM 879 C CA . ILE A 1 108 ? -5.844 -0.876 20.892 1.00 92.12 108 ILE A CA 1
ATOM 880 C C . ILE A 1 108 ? -5.120 -0.614 22.217 1.00 92.12 108 ILE A C 1
ATOM 882 O O . ILE A 1 108 ? -5.763 -0.627 23.265 1.00 92.12 108 ILE A O 1
ATOM 886 N N . ALA A 1 109 ? -3.812 -0.349 22.186 1.00 95.69 109 ALA A N 1
ATOM 887 C CA . ALA A 1 109 ? -3.026 -0.092 23.389 1.00 95.69 109 ALA A CA 1
ATOM 888 C C . ALA A 1 109 ? -3.436 1.203 24.111 1.00 95.69 109 ALA A C 1
ATOM 890 O O . ALA A 1 109 ? -3.441 1.238 25.339 1.00 95.69 109 ALA A O 1
ATOM 891 N N . VAL A 1 110 ? -3.781 2.259 23.367 1.00 97.12 110 VAL A N 1
ATOM 892 C CA . VAL A 1 110 ? -4.115 3.577 23.935 1.00 97.12 110 VAL A CA 1
ATOM 893 C C . VAL A 1 110 ? -5.603 3.712 24.268 1.00 97.12 110 VAL A C 1
ATOM 895 O O . VAL A 1 110 ? -5.943 4.254 25.317 1.00 97.12 110 VAL A O 1
ATOM 898 N N . TYR A 1 111 ? -6.494 3.232 23.396 1.00 93.00 111 TYR A N 1
ATOM 899 C CA . TYR A 1 111 ? -7.944 3.458 23.502 1.00 93.00 111 TYR A CA 1
ATOM 900 C C . TYR A 1 111 ? -8.743 2.202 23.876 1.00 93.00 111 TYR A C 1
ATOM 902 O O . TYR A 1 111 ? -9.926 2.298 24.200 1.00 93.00 111 TYR A O 1
ATOM 910 N N . GLY A 1 112 ? -8.119 1.023 23.859 1.00 89.62 112 GLY A N 1
ATOM 911 C CA . GLY A 1 112 ? -8.782 -0.252 24.124 1.00 89.62 112 GLY A CA 1
ATOM 912 C C . GLY A 1 112 ? -9.522 -0.827 22.910 1.00 89.62 112 GLY A C 1
ATOM 913 O O . GLY A 1 112 ? -9.842 -0.131 21.945 1.00 89.62 112 GLY A O 1
ATOM 914 N N . VAL A 1 113 ? -9.812 -2.131 22.974 1.00 85.31 113 VAL A N 1
ATOM 915 C CA . VAL A 1 113 ? -10.354 -2.937 21.858 1.00 85.31 113 VAL A CA 1
ATOM 916 C C . VAL A 1 113 ? -11.771 -2.560 21.410 1.00 85.31 113 VAL A C 1
ATOM 918 O O . VAL A 1 113 ? -12.128 -2.817 20.268 1.00 85.31 113 VAL A O 1
ATOM 921 N N . GLY A 1 114 ? -12.582 -1.975 22.295 1.00 81.62 114 GLY A N 1
ATOM 922 C CA . GLY A 1 114 ? -13.988 -1.643 22.023 1.00 81.62 114 GLY A CA 1
ATOM 923 C C . GLY A 1 114 ? -14.228 -0.190 21.612 1.00 81.62 114 GLY A C 1
ATOM 924 O O . GLY A 1 114 ? -15.375 0.236 21.555 1.00 81.62 114 GLY A O 1
ATOM 925 N N . SER A 1 115 ? -13.163 0.584 21.404 1.00 86.44 115 SER A N 1
ATOM 926 C CA . SER A 1 115 ? -13.256 2.006 21.077 1.00 86.44 115 SER A CA 1
ATOM 927 C C . SER A 1 115 ? -13.567 2.241 19.595 1.00 86.44 115 SER A C 1
ATOM 929 O O . SER A 1 115 ? -13.141 1.475 18.726 1.00 86.44 115 SER A O 1
ATOM 931 N N . ASP A 1 116 ? -14.251 3.347 19.289 1.00 84.44 116 ASP A N 1
ATOM 932 C CA . ASP A 1 116 ? -14.525 3.764 17.905 1.00 84.44 116 ASP A CA 1
ATOM 933 C C . ASP A 1 116 ? -13.227 3.989 17.110 1.00 84.44 116 ASP A C 1
ATOM 935 O O . ASP A 1 116 ? -13.174 3.770 15.900 1.00 84.44 116 ASP A O 1
ATOM 939 N N . GLN A 1 117 ? -12.152 4.387 17.797 1.00 89.06 117 GLN A N 1
ATOM 940 C CA . GLN A 1 117 ? -10.817 4.536 17.231 1.00 89.06 117 GLN A CA 1
ATOM 941 C C . GLN A 1 117 ? -10.252 3.177 16.800 1.00 89.06 117 GLN A C 1
ATOM 943 O O . GLN A 1 117 ? -9.760 3.056 15.678 1.00 89.06 117 GLN A O 1
ATOM 948 N N . ALA A 1 118 ? -10.341 2.146 17.650 1.00 85.81 118 ALA A N 1
ATOM 949 C CA . ALA A 1 118 ? -9.870 0.800 17.316 1.00 85.81 118 ALA A CA 1
ATOM 950 C C . ALA A 1 118 ? -10.673 0.196 16.154 1.00 85.81 118 ALA A C 1
ATOM 952 O O . ALA A 1 118 ? -10.100 -0.426 15.254 1.00 85.81 118 ALA A O 1
ATOM 953 N N . LEU A 1 119 ? -11.982 0.453 16.109 1.00 81.31 119 LEU A N 1
ATOM 954 C CA . LEU A 1 119 ? -12.823 0.091 14.971 1.00 81.31 119 LEU A CA 1
ATOM 955 C C . LEU A 1 119 ? -12.368 0.808 13.686 1.00 81.31 119 LEU A C 1
ATOM 957 O O . LEU A 1 119 ? -12.184 0.169 12.654 1.00 81.31 119 LEU A O 1
ATOM 961 N N . ALA A 1 120 ? -12.101 2.114 13.738 1.00 84.38 120 ALA A N 1
ATOM 962 C CA . ALA A 1 120 ? -11.599 2.857 12.582 1.00 84.38 120 ALA A CA 1
ATOM 963 C C . ALA A 1 120 ? -10.229 2.341 12.092 1.00 84.38 120 ALA A C 1
ATOM 965 O O . ALA A 1 120 ? -10.019 2.221 10.885 1.00 84.38 120 ALA A O 1
ATOM 966 N N . ALA A 1 121 ? -9.321 1.983 13.008 1.00 86.06 121 ALA A N 1
ATOM 967 C CA . ALA A 1 121 ? -8.007 1.429 12.676 1.00 86.06 121 ALA A CA 1
ATOM 968 C C . ALA A 1 121 ? -8.101 0.046 12.007 1.00 86.06 121 ALA A C 1
ATOM 970 O O . ALA A 1 121 ? -7.390 -0.223 11.041 1.00 86.06 121 ALA A O 1
ATOM 971 N N . THR A 1 122 ? -9.011 -0.816 12.472 1.00 81.44 122 THR A N 1
ATOM 972 C CA . THR A 1 122 ? -9.238 -2.149 11.880 1.00 81.44 122 THR A CA 1
ATOM 973 C C . THR A 1 122 ? -9.948 -2.095 10.529 1.00 81.44 122 THR A C 1
ATOM 975 O O . THR A 1 122 ? -9.765 -2.987 9.707 1.00 81.44 122 THR A O 1
ATOM 978 N N . ILE A 1 123 ? -10.703 -1.033 10.244 1.00 80.06 123 ILE A N 1
ATOM 979 C CA . ILE A 1 123 ? -11.299 -0.796 8.921 1.00 80.06 123 ILE A CA 1
ATOM 980 C C . ILE A 1 123 ? -10.246 -0.324 7.898 1.00 80.06 123 ILE A C 1
ATOM 982 O O . ILE A 1 123 ? -10.429 -0.536 6.702 1.00 80.06 123 ILE A O 1
ATOM 986 N N . GLY A 1 124 ? -9.123 0.259 8.331 1.00 83.31 124 GLY A N 1
ATOM 987 C CA . GLY A 1 124 ? -8.050 0.755 7.453 1.00 83.31 124 GLY A CA 1
ATOM 988 C C . GLY A 1 124 ? -7.593 -0.239 6.367 1.00 83.31 124 GLY A C 1
ATOM 989 O O . GLY A 1 124 ? -7.662 0.106 5.185 1.00 83.31 124 GLY A O 1
ATOM 990 N N . PRO A 1 125 ? -7.233 -1.491 6.715 1.00 83.25 125 PRO A N 1
ATOM 991 C CA . PRO A 1 125 ? -6.847 -2.532 5.754 1.00 83.25 125 PRO A CA 1
ATOM 992 C C . PRO A 1 125 ? -7.903 -2.856 4.696 1.00 83.25 125 PRO A C 1
ATOM 994 O O . PRO A 1 125 ? -7.552 -3.158 3.555 1.00 83.25 125 PRO A O 1
ATOM 997 N N . LEU A 1 126 ? -9.195 -2.776 5.048 1.00 81.06 126 LEU A N 1
ATOM 998 C CA . LEU A 1 126 ? -10.289 -3.014 4.099 1.00 81.06 126 LEU A CA 1
ATOM 999 C C . LEU A 1 126 ? -10.283 -1.985 2.969 1.00 81.06 126 LEU A C 1
ATOM 1001 O O . LEU A 1 126 ? -10.758 -2.289 1.879 1.00 81.06 126 LEU A O 1
ATOM 1005 N N . VAL A 1 127 ? -9.777 -0.779 3.230 1.00 85.31 127 VAL A N 1
ATOM 1006 C CA . VAL A 1 127 ? -9.676 0.304 2.245 1.00 85.31 127 VAL A CA 1
ATOM 1007 C C . VAL A 1 127 ? -8.319 0.291 1.558 1.00 85.31 127 VAL A C 1
ATOM 1009 O O . VAL A 1 127 ? -8.247 0.402 0.338 1.00 85.31 127 VAL A O 1
ATOM 1012 N N . GLU A 1 128 ? -7.244 0.144 2.329 1.00 86.69 128 GLU A N 1
ATOM 1013 C CA . GLU A 1 128 ? -5.870 0.246 1.843 1.00 86.69 128 GLU A CA 1
ATOM 1014 C C . GLU A 1 128 ? -5.563 -0.786 0.756 1.00 86.69 128 GLU A C 1
ATOM 1016 O O . GLU A 1 128 ? -5.145 -0.419 -0.342 1.00 86.69 128 GLU A O 1
ATOM 1021 N N . VAL A 1 129 ? -5.835 -2.067 1.020 1.00 87.06 129 VAL A N 1
ATOM 1022 C CA . VAL A 1 129 ? -5.510 -3.163 0.096 1.00 87.06 129 VAL A CA 1
ATOM 1023 C C . VAL A 1 129 ? -6.161 -2.975 -1.286 1.00 87.06 129 VAL A C 1
ATOM 1025 O O . VAL A 1 129 ? -5.435 -3.004 -2.285 1.00 87.06 129 VAL A O 1
ATOM 1028 N N . PRO A 1 130 ? -7.486 -2.749 -1.413 1.00 87.06 130 PRO A N 1
ATOM 1029 C CA . PRO A 1 130 ? -8.098 -2.564 -2.727 1.00 87.06 130 PRO A CA 1
ATOM 1030 C C . PRO A 1 130 ? -7.686 -1.254 -3.407 1.00 87.06 130 PRO A C 1
ATOM 1032 O O . PRO A 1 130 ? -7.541 -1.235 -4.630 1.00 87.06 130 PRO A O 1
ATOM 1035 N N . VAL A 1 131 ? -7.473 -0.168 -2.656 1.00 91.75 131 VAL A N 1
ATOM 1036 C CA . VAL A 1 131 ? -7.044 1.118 -3.232 1.00 91.75 131 VAL A CA 1
ATOM 1037 C C . VAL A 1 131 ? -5.634 1.015 -3.800 1.00 91.75 131 VAL A C 1
ATOM 1039 O O . VAL A 1 131 ? -5.410 1.421 -4.940 1.00 91.75 131 VAL A O 1
ATOM 1042 N N . LEU A 1 132 ? -4.690 0.435 -3.057 1.00 91.81 132 LEU A N 1
ATOM 1043 C CA . LEU A 1 132 ? -3.323 0.240 -3.538 1.00 91.81 132 LEU A CA 1
ATOM 1044 C C . LEU A 1 132 ? -3.288 -0.705 -4.744 1.00 91.81 132 LEU A C 1
ATOM 1046 O O . LEU A 1 132 ? -2.581 -0.417 -5.712 1.00 91.81 132 LEU A O 1
ATOM 1050 N N . LEU A 1 133 ? -4.108 -1.765 -4.748 1.00 91.75 133 LEU A N 1
ATOM 1051 C CA . LEU A 1 133 ? -4.256 -2.650 -5.906 1.00 91.75 133 LEU A CA 1
ATOM 1052 C C . LEU A 1 133 ? -4.772 -1.886 -7.136 1.00 91.75 133 LEU A C 1
ATOM 1054 O O . LEU A 1 133 ? -4.209 -2.007 -8.225 1.00 91.75 133 LEU A O 1
ATOM 1058 N N . ALA A 1 134 ? -5.799 -1.047 -6.973 1.00 93.44 134 ALA A N 1
ATOM 1059 C CA . ALA A 1 134 ? -6.309 -0.193 -8.045 1.00 93.44 134 ALA A CA 1
ATOM 1060 C C . ALA A 1 134 ? -5.238 0.788 -8.554 1.00 93.44 134 ALA A C 1
ATOM 1062 O O . ALA A 1 134 ? -5.059 0.941 -9.763 1.00 93.44 134 ALA A O 1
ATOM 1063 N N . LEU A 1 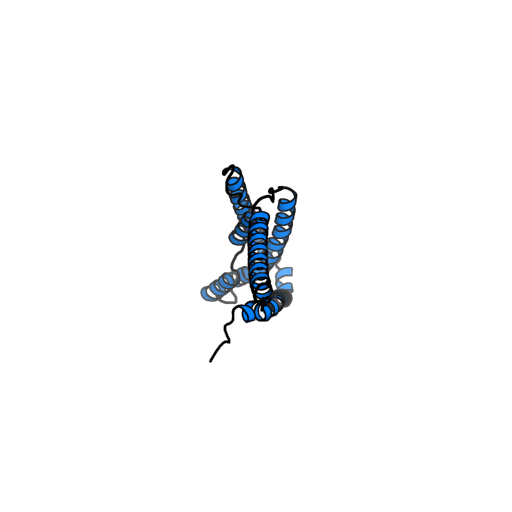135 ? -4.461 1.393 -7.652 1.00 93.06 135 LEU A N 1
ATOM 1064 C CA . LEU A 1 135 ? -3.332 2.253 -8.012 1.00 93.06 135 LEU A CA 1
ATOM 1065 C C . LEU A 1 135 ? -2.215 1.483 -8.726 1.00 93.06 135 LEU A C 1
ATOM 1067 O O . LEU A 1 135 ? -1.527 2.062 -9.560 1.00 93.06 135 LEU A O 1
ATOM 1071 N N . THR A 1 136 ? -2.063 0.177 -8.492 1.00 93.31 136 THR A N 1
ATOM 1072 C CA . THR A 1 136 ? -1.115 -0.661 -9.249 1.00 93.31 136 THR A CA 1
ATOM 1073 C C . THR A 1 136 ? -1.523 -0.767 -10.714 1.00 93.31 136 THR A C 1
ATOM 1075 O O . THR A 1 136 ? -0.688 -0.606 -11.604 1.00 93.31 136 THR A O 1
ATOM 1078 N N . TRP A 1 137 ? -2.817 -0.936 -10.992 1.00 92.88 137 TRP A N 1
ATOM 1079 C CA . TRP A 1 137 ? -3.339 -0.879 -12.360 1.00 92.88 137 TRP A CA 1
ATOM 1080 C C . TRP A 1 137 ? -3.128 0.494 -13.002 1.00 92.88 137 TRP A C 1
ATOM 1082 O O . TRP A 1 137 ? -2.745 0.569 -14.172 1.00 92.88 137 TRP A O 1
ATOM 1092 N N . VAL A 1 138 ? -3.316 1.574 -12.237 1.00 90.56 138 VAL A N 1
ATOM 1093 C CA . VAL A 1 138 ? -3.024 2.942 -12.692 1.00 90.56 138 VAL A CA 1
ATOM 1094 C C . VAL A 1 138 ? -1.537 3.101 -13.008 1.00 90.56 138 VAL A C 1
ATOM 1096 O O . VAL A 1 138 ? -1.201 3.602 -14.076 1.00 90.56 138 VAL A O 1
ATOM 1099 N N . ALA A 1 139 ? -0.640 2.609 -12.154 1.00 88.88 139 ALA A N 1
ATOM 1100 C CA . ALA A 1 139 ? 0.801 2.621 -12.387 1.00 88.88 139 ALA A CA 1
ATOM 1101 C C . ALA A 1 139 ? 1.162 1.891 -13.691 1.00 88.88 139 ALA A C 1
ATOM 1103 O O . ALA A 1 139 ? 1.838 2.453 -14.551 1.00 88.88 139 ALA A O 1
ATOM 1104 N N . LEU A 1 140 ? 0.629 0.680 -13.898 1.00 88.12 140 LEU A N 1
ATOM 1105 C CA . LEU A 1 140 ? 0.830 -0.107 -15.123 1.00 88.12 140 LEU A CA 1
ATOM 1106 C C . LEU A 1 140 ? 0.274 0.587 -16.373 1.00 88.12 140 LEU A C 1
ATOM 1108 O O . LEU A 1 140 ? 0.820 0.450 -17.471 1.00 88.12 140 LEU A O 1
ATOM 1112 N N . PHE A 1 141 ? -0.826 1.324 -16.233 1.00 87.00 141 PHE A N 1
ATOM 1113 C CA . PHE A 1 141 ? -1.355 2.162 -17.302 1.00 87.00 141 PHE A CA 1
ATOM 1114 C C . PHE A 1 141 ? -0.421 3.347 -17.594 1.00 87.00 141 PHE A C 1
ATOM 1116 O O . PHE A 1 141 ? -0.109 3.607 -18.758 1.00 87.00 141 PHE A O 1
ATOM 1123 N N . LEU A 1 142 ? 0.100 4.012 -16.559 1.00 84.25 142 LEU A N 1
ATOM 1124 C CA . LEU A 1 142 ? 1.072 5.098 -16.692 1.00 84.25 142 LEU A CA 1
ATOM 1125 C C . LEU A 1 142 ? 2.393 4.615 -17.299 1.00 84.25 142 LEU A C 1
ATOM 1127 O O . LEU A 1 142 ? 2.928 5.330 -18.136 1.00 84.25 142 LEU A O 1
ATOM 1131 N N . ARG A 1 143 ? 2.863 3.398 -16.990 1.00 82.00 143 ARG A N 1
ATOM 1132 C CA . ARG A 1 143 ? 4.036 2.771 -17.633 1.00 82.00 143 ARG A CA 1
ATOM 1133 C C . ARG A 1 143 ? 3.888 2.686 -19.149 1.00 82.00 143 ARG A C 1
ATOM 1135 O O . ARG A 1 143 ? 4.841 2.913 -19.878 1.00 82.00 143 ARG A O 1
ATOM 1142 N N . ARG A 1 144 ? 2.695 2.320 -19.626 1.00 76.56 144 ARG A N 1
ATOM 1143 C CA . ARG A 1 144 ? 2.416 2.191 -21.065 1.00 76.56 144 ARG A CA 1
ATOM 1144 C C . ARG A 1 144 ? 2.268 3.544 -21.751 1.00 76.56 144 ARG A C 1
ATOM 1146 O O . ARG A 1 144 ? 2.607 3.672 -22.920 1.00 76.56 144 ARG A O 1
ATOM 1153 N N . ARG A 1 145 ? 1.729 4.539 -21.041 1.00 75.88 145 ARG A N 1
ATOM 1154 C CA . ARG A 1 145 ? 1.462 5.871 -21.597 1.00 75.88 145 ARG A CA 1
ATOM 1155 C C . ARG A 1 145 ? 2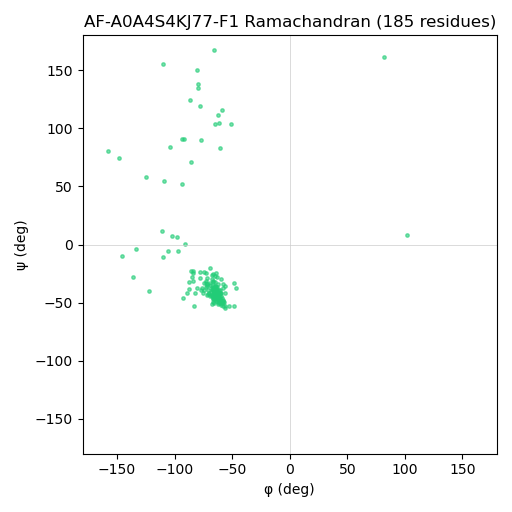.698 6.767 -21.597 1.00 75.88 145 ARG A C 1
ATOM 1157 O O . ARG A 1 145 ? 2.920 7.511 -22.546 1.00 75.88 145 ARG A O 1
ATOM 1164 N N . LEU A 1 146 ? 3.464 6.732 -20.517 1.00 68.56 146 LEU A N 1
ATOM 1165 C CA . LEU A 1 146 ? 4.743 7.405 -20.402 1.00 68.56 146 LEU A CA 1
ATOM 1166 C C . LEU A 1 146 ? 5.783 6.361 -20.793 1.00 68.56 146 LEU A C 1
ATOM 1168 O O . LEU A 1 146 ? 6.215 5.577 -19.957 1.00 68.56 146 LEU A O 1
ATOM 1172 N N . LEU A 1 147 ? 6.123 6.305 -22.079 1.00 60.75 147 LEU A N 1
ATOM 1173 C CA . LEU A 1 147 ? 7.243 5.518 -22.593 1.00 60.75 147 LEU A CA 1
ATOM 1174 C C . LEU A 1 147 ? 8.534 6.033 -21.930 1.00 60.75 147 LEU A C 1
ATOM 1176 O O . LEU A 1 147 ? 9.218 6.902 -22.462 1.00 60.75 147 LEU A O 1
ATOM 1180 N N . TRP A 1 148 ? 8.830 5.564 -20.717 1.00 62.03 148 TRP A N 1
ATOM 1181 C CA . TRP A 1 148 ? 10.160 5.685 -20.136 1.00 62.03 148 TRP A CA 1
ATOM 1182 C C . TRP A 1 148 ? 11.075 4.898 -21.066 1.00 62.03 148 TRP A C 1
ATOM 1184 O O . TRP A 1 148 ? 10.911 3.684 -21.153 1.00 62.03 148 TRP A O 1
ATOM 1194 N N . ASN A 1 149 ? 11.968 5.581 -21.791 1.00 50.12 149 ASN A N 1
ATOM 1195 C CA . ASN A 1 149 ? 12.993 4.930 -22.608 1.00 50.12 149 ASN A CA 1
ATOM 1196 C C . ASN A 1 149 ? 13.720 3.897 -21.731 1.00 50.12 149 ASN A C 1
ATOM 1198 O O . ASN A 1 149 ? 14.486 4.255 -20.834 1.00 50.12 149 ASN A O 1
ATOM 1202 N N . HIS A 1 150 ? 13.399 2.622 -21.936 1.00 51.59 150 HIS A N 1
ATOM 1203 C CA . HIS A 1 150 ? 14.186 1.491 -21.470 1.00 51.59 150 HIS A CA 1
ATOM 1204 C C . HIS A 1 150 ? 15.360 1.395 -22.431 1.00 51.59 150 HIS A C 1
ATOM 1206 O O . HIS A 1 150 ? 15.220 0.740 -23.451 1.00 51.59 150 HIS A O 1
ATOM 1212 N N . ASP A 1 151 ? 16.468 2.078 -22.148 1.00 48.75 151 ASP A N 1
ATOM 1213 C CA . ASP A 1 151 ? 17.652 1.927 -23.001 1.00 48.75 151 ASP A CA 1
ATOM 1214 C C . ASP A 1 151 ? 18.975 1.721 -22.253 1.00 48.75 151 ASP A C 1
ATOM 1216 O O . ASP A 1 151 ? 19.971 1.489 -22.919 1.00 48.75 151 ASP A O 1
ATOM 1220 N N . GLU A 1 152 ? 19.058 1.756 -20.913 1.00 52.91 152 GLU A N 1
ATOM 1221 C CA . GLU A 1 152 ? 20.401 1.727 -20.282 1.00 52.91 152 GLU A CA 1
ATOM 1222 C C . GLU A 1 152 ? 20.561 0.805 -19.059 1.00 52.91 152 GLU A C 1
ATOM 1224 O O . GLU A 1 152 ? 21.653 0.299 -18.837 1.00 52.91 152 GLU A O 1
ATOM 1229 N N . THR A 1 153 ? 19.520 0.515 -18.267 1.00 50.09 153 THR A N 1
ATOM 1230 C CA . THR A 1 153 ? 19.728 -0.206 -16.986 1.00 50.09 153 THR A CA 1
ATOM 1231 C C . THR A 1 153 ? 19.721 -1.733 -17.110 1.00 50.09 153 THR A C 1
ATOM 1233 O O . THR A 1 153 ? 20.466 -2.396 -16.393 1.00 50.09 153 THR A O 1
ATOM 1236 N N . ASP A 1 154 ? 18.948 -2.286 -18.045 1.00 50.75 154 ASP A N 1
ATOM 1237 C CA . ASP A 1 154 ? 18.900 -3.739 -18.266 1.00 50.75 154 ASP A CA 1
ATOM 1238 C C . ASP A 1 154 ? 20.053 -4.201 -19.178 1.00 50.75 154 ASP A C 1
ATOM 1240 O O . ASP A 1 154 ? 20.620 -5.271 -18.974 1.00 50.75 154 ASP A O 1
ATOM 1244 N N . ALA A 1 155 ? 20.483 -3.342 -20.112 1.00 49.41 155 ALA A N 1
ATOM 1245 C CA . ALA A 1 155 ? 21.584 -3.619 -21.035 1.00 49.41 155 ALA A CA 1
ATOM 1246 C C . ALA A 1 155 ? 22.957 -3.649 -20.338 1.00 49.41 155 ALA A C 1
ATOM 1248 O O . ALA A 1 155 ? 23.738 -4.558 -20.590 1.00 49.41 155 ALA A O 1
ATOM 1249 N N . GLU A 1 156 ? 23.245 -2.729 -19.406 1.00 51.22 156 GLU A N 1
ATOM 1250 C CA . GLU A 1 156 ? 24.521 -2.738 -18.664 1.00 51.22 156 GLU A CA 1
ATOM 1251 C C . GLU A 1 156 ? 24.661 -3.981 -17.765 1.00 51.22 156 GLU A C 1
ATOM 1253 O O . GLU A 1 156 ? 25.758 -4.524 -17.610 1.00 51.22 156 GLU A O 1
ATOM 1258 N N . GLY A 1 157 ? 23.553 -4.456 -17.182 1.00 49.28 157 GLY A N 1
ATOM 1259 C CA . GLY A 1 157 ? 23.527 -5.662 -16.352 1.00 49.28 157 GLY A CA 1
ATOM 1260 C C . GLY A 1 157 ? 23.717 -6.943 -17.165 1.00 49.28 157 GLY A C 1
ATOM 1261 O O . GLY A 1 157 ? 24.491 -7.812 -16.758 1.00 49.28 157 GLY A O 1
ATOM 1262 N N . GLU A 1 158 ? 23.067 -7.036 -18.327 1.00 53.53 158 GLU A N 1
ATOM 1263 C CA . GLU A 1 158 ? 23.199 -8.172 -19.243 1.00 53.53 158 GLU A CA 1
ATOM 1264 C C . GLU A 1 158 ? 24.566 -8.191 -19.943 1.00 53.53 158 GLU A C 1
ATOM 1266 O O . GLU A 1 158 ? 25.206 -9.239 -19.962 1.00 53.53 158 GLU A O 1
ATOM 1271 N N . GLU A 1 159 ? 25.086 -7.055 -20.422 1.00 57.19 159 GLU A N 1
ATOM 1272 C CA . GLU A 1 159 ? 26.410 -6.967 -21.061 1.00 57.19 159 GLU A CA 1
ATOM 1273 C C . GLU A 1 159 ? 27.542 -7.305 -20.087 1.00 57.19 159 GLU A C 1
ATOM 1275 O O . GLU A 1 159 ? 28.413 -8.112 -20.416 1.00 57.19 159 GLU A O 1
ATOM 1280 N N . THR A 1 160 ? 27.493 -6.784 -18.856 1.00 59.88 160 THR A N 1
ATOM 1281 C CA . THR A 1 160 ? 28.500 -7.094 -17.826 1.00 59.88 160 THR A CA 1
ATOM 1282 C C . THR A 1 160 ? 28.453 -8.575 -17.438 1.00 59.88 160 THR A C 1
ATOM 1284 O O . THR A 1 160 ? 29.485 -9.195 -17.176 1.00 59.88 160 THR A O 1
ATOM 1287 N N . GLN A 1 161 ? 27.267 -9.185 -17.405 1.00 59.84 161 GLN A N 1
ATOM 1288 C CA . GLN A 1 161 ? 27.118 -10.603 -17.079 1.00 59.84 161 GLN A CA 1
ATOM 1289 C C . GLN A 1 161 ? 27.557 -11.500 -18.246 1.00 59.84 161 GLN A C 1
ATOM 1291 O O . GLN A 1 161 ? 28.252 -12.491 -18.024 1.00 59.84 161 GLN A O 1
ATOM 1296 N N . GLN A 1 162 ? 27.249 -11.118 -19.488 1.00 62.66 162 GLN A N 1
ATOM 1297 C CA . GLN A 1 162 ? 27.691 -11.810 -20.698 1.00 62.66 162 GLN A CA 1
ATOM 1298 C C . GLN A 1 162 ? 29.215 -11.735 -20.864 1.00 62.66 162 GLN A C 1
ATOM 1300 O O . GLN A 1 162 ? 29.840 -12.733 -21.221 1.00 62.66 162 GLN A O 1
ATOM 1305 N N . GLU A 1 163 ? 29.825 -10.581 -20.581 1.00 71.56 163 GLU A N 1
ATOM 1306 C CA . GLU A 1 163 ? 31.274 -10.378 -20.654 1.00 71.56 163 GLU A CA 1
ATOM 1307 C C . GLU A 1 163 ? 32.007 -11.223 -19.608 1.00 71.56 163 GLU A C 1
ATOM 1309 O O . GLU A 1 163 ? 32.978 -11.902 -19.943 1.00 71.56 163 GLU A O 1
ATOM 1314 N N . ASN A 1 164 ? 31.495 -11.276 -18.374 1.00 70.06 164 ASN A N 1
ATOM 1315 C CA . ASN A 1 164 ? 32.051 -12.128 -17.322 1.00 70.06 164 ASN A CA 1
ATOM 1316 C C . ASN A 1 164 ? 31.948 -13.622 -17.675 1.00 70.06 164 ASN A C 1
ATOM 1318 O O . ASN A 1 164 ? 32.944 -14.335 -17.576 1.00 70.06 164 ASN A O 1
ATOM 1322 N N . VAL A 1 165 ? 30.803 -14.079 -18.192 1.00 75.06 165 VAL A N 1
ATOM 1323 C CA . VAL A 1 165 ? 30.620 -15.476 -18.635 1.00 75.06 165 VAL A CA 1
ATOM 1324 C C . VAL A 1 165 ? 31.529 -15.817 -19.821 1.00 75.06 165 VAL A C 1
ATOM 1326 O O . VAL A 1 165 ? 32.090 -16.911 -19.897 1.00 75.06 165 VAL A O 1
ATOM 1329 N N . ASN A 1 166 ? 31.708 -14.892 -20.768 1.00 75.12 166 ASN A N 1
ATOM 1330 C CA . ASN A 1 166 ? 32.562 -15.125 -21.932 1.00 75.12 166 ASN A CA 1
ATOM 1331 C C . ASN A 1 166 ? 34.054 -15.112 -21.556 1.00 75.12 166 ASN A C 1
ATOM 1333 O O . ASN A 1 166 ? 34.843 -15.854 -22.144 1.00 75.12 166 ASN A O 1
ATOM 1337 N N . LYS A 1 167 ? 34.432 -14.322 -20.545 1.00 75.12 167 LYS A N 1
ATOM 1338 C CA . LYS A 1 167 ? 35.777 -14.298 -19.966 1.00 75.12 167 LYS A CA 1
ATOM 1339 C C . LYS A 1 167 ? 36.091 -15.587 -19.204 1.00 75.12 167 LYS A C 1
ATOM 1341 O O . LYS A 1 167 ? 37.137 -16.176 -19.459 1.00 75.12 167 LYS A O 1
ATOM 1346 N N . GLU A 1 168 ? 35.163 -16.086 -18.388 1.00 75.88 168 GLU A N 1
ATOM 1347 C CA . GLU A 1 168 ? 35.289 -17.394 -17.722 1.00 75.88 168 GLU A CA 1
ATOM 1348 C C . GLU A 1 168 ? 35.432 -18.532 -18.747 1.00 75.88 168 GLU A C 1
ATOM 1350 O O . GLU A 1 168 ? 36.308 -19.388 -18.626 1.00 75.88 168 GLU A O 1
ATOM 1355 N N . ARG A 1 169 ? 34.653 -18.496 -19.837 1.00 71.06 169 ARG A N 1
ATOM 1356 C CA . ARG A 1 169 ? 34.741 -19.487 -20.924 1.00 71.06 169 ARG A CA 1
ATOM 1357 C C . ARG A 1 169 ? 36.052 -19.409 -21.720 1.00 71.06 169 ARG A C 1
ATOM 1359 O O . ARG A 1 169 ? 36.500 -20.418 -22.273 1.00 71.06 169 ARG A O 1
ATOM 1366 N N . ALA A 1 170 ? 36.654 -18.225 -21.827 1.00 69.62 170 ALA A N 1
ATOM 1367 C CA . ALA A 1 170 ? 37.946 -18.027 -22.480 1.00 69.62 170 ALA A CA 1
ATOM 1368 C C . ALA A 1 170 ? 39.114 -18.503 -21.599 1.00 69.62 170 ALA A C 1
ATOM 1370 O O . ALA A 1 170 ? 40.058 -19.097 -22.123 1.00 69.62 170 ALA A O 1
ATOM 1371 N N . GLU A 1 171 ? 39.026 -18.300 -20.282 1.00 72.88 171 GLU A N 1
ATOM 1372 C CA . GLU A 1 171 ? 39.974 -18.848 -19.304 1.00 72.88 171 GLU A CA 1
ATOM 1373 C C . GLU A 1 171 ? 39.896 -20.382 -19.238 1.00 72.88 171 GLU A C 1
ATOM 1375 O O . GLU A 1 171 ? 40.925 -21.053 -19.237 1.00 72.88 171 GLU A O 1
ATOM 1380 N N . GLU A 1 172 ? 38.701 -20.970 -19.310 1.00 71.38 172 GLU A N 1
ATOM 1381 C CA . GLU A 1 172 ? 38.545 -22.429 -19.361 1.00 71.38 172 GLU A CA 1
ATOM 1382 C C . GLU A 1 172 ? 39.159 -23.025 -20.644 1.00 71.38 172 GLU A C 1
ATOM 1384 O O . GLU A 1 172 ? 39.877 -24.026 -20.598 1.00 71.38 172 GLU A O 1
ATOM 1389 N N . LYS A 1 173 ? 38.967 -22.376 -21.802 1.00 65.00 173 LYS A N 1
ATOM 1390 C CA . LYS A 1 173 ? 39.578 -22.813 -23.069 1.00 65.00 173 LYS A CA 1
ATOM 1391 C C . LYS A 1 173 ? 41.101 -22.682 -23.087 1.00 65.00 173 LYS A C 1
ATOM 1393 O O . LYS A 1 173 ? 41.755 -23.545 -23.669 1.00 65.00 173 LYS A O 1
ATOM 1398 N N . SER A 1 174 ? 41.675 -21.636 -22.496 1.00 59.56 174 SER A N 1
ATOM 1399 C CA . SER A 1 174 ? 43.133 -21.454 -22.468 1.00 59.56 174 SER A CA 1
ATOM 1400 C C . SER A 1 174 ? 43.819 -22.451 -21.531 1.00 59.56 174 SER A C 1
ATOM 1402 O O . SER A 1 174 ? 44.890 -22.959 -21.867 1.00 59.56 174 SER A O 1
ATOM 1404 N N . VAL A 1 175 ? 43.168 -22.823 -20.424 1.00 63.69 175 VAL A N 1
ATOM 1405 C CA . VAL A 1 175 ? 43.630 -23.892 -19.526 1.00 63.69 175 VAL A CA 1
ATOM 1406 C C . VAL A 1 175 ? 43.555 -25.260 -20.209 1.00 63.69 175 VAL A C 1
ATOM 1408 O O . VAL A 1 175 ? 44.522 -26.013 -20.159 1.00 63.69 175 VAL A O 1
ATOM 1411 N N . VAL A 1 176 ? 42.464 -25.575 -20.915 1.00 60.44 176 VAL A N 1
ATOM 1412 C CA . VAL A 1 176 ? 42.317 -26.866 -21.616 1.00 60.44 176 VAL A CA 1
ATOM 1413 C C . VAL A 1 176 ? 43.302 -27.003 -22.785 1.00 60.44 176 VAL A C 1
ATOM 1415 O O . VAL A 1 176 ? 43.882 -28.070 -22.969 1.00 60.44 176 VAL A O 1
ATOM 1418 N N . VAL A 1 177 ? 43.557 -25.934 -23.548 1.00 59.97 177 VAL A N 1
ATOM 1419 C CA . VAL A 1 177 ? 44.541 -25.957 -24.650 1.00 59.97 177 VAL A CA 1
ATOM 1420 C C . VAL A 1 177 ? 45.972 -26.131 -24.129 1.00 59.97 177 VAL A C 1
ATOM 1422 O O . VAL A 1 177 ? 46.746 -26.862 -24.742 1.00 59.97 177 VAL A O 1
ATOM 1425 N N . GLY A 1 178 ? 46.310 -25.548 -22.973 1.00 55.50 178 GLY A N 1
ATOM 1426 C CA . GLY A 1 178 ? 47.629 -25.709 -22.353 1.00 55.50 178 GLY A CA 1
ATOM 1427 C C . GLY A 1 178 ? 47.955 -27.141 -21.913 1.00 55.50 178 GLY A C 1
ATOM 1428 O O . GLY A 1 178 ? 49.127 -27.498 -21.852 1.00 55.50 178 GLY A O 1
ATOM 1429 N N . TYR A 1 179 ? 46.941 -27.974 -21.654 1.00 53.03 179 TYR A N 1
ATOM 1430 C CA . TYR A 1 179 ? 47.119 -29.378 -21.255 1.00 53.03 179 TYR A CA 1
ATOM 1431 C C . TYR A 1 179 ? 47.258 -30.317 -22.463 1.00 53.03 179 TYR A C 1
ATOM 1433 O O . TYR A 1 179 ? 47.831 -31.394 -22.339 1.00 53.03 179 TYR A O 1
ATOM 1441 N N . VAL A 1 180 ? 46.759 -29.915 -23.637 1.00 55.84 180 VAL A N 1
ATOM 1442 C CA . VAL A 1 180 ? 46.813 -30.728 -24.865 1.00 55.84 180 VAL A CA 1
ATOM 1443 C C . VAL A 1 180 ? 48.156 -30.574 -25.595 1.00 55.84 180 VAL A C 1
ATOM 1445 O O . VAL A 1 180 ? 48.562 -31.473 -26.321 1.00 55.84 180 VAL A O 1
ATOM 1448 N N . THR A 1 181 ? 48.897 -29.482 -25.377 1.00 54.69 181 THR A N 1
ATOM 1449 C CA . THR A 1 181 ? 50.177 -29.223 -26.068 1.00 54.69 181 THR A CA 1
ATOM 1450 C C . THR A 1 181 ? 51.428 -29.746 -25.352 1.00 54.69 181 THR A C 1
ATOM 1452 O O . THR A 1 181 ? 52.528 -29.551 -25.859 1.00 54.69 181 THR A O 1
ATOM 1455 N N . THR A 1 182 ? 51.305 -30.394 -24.188 1.00 52.50 182 THR A N 1
ATOM 1456 C CA . THR A 1 182 ? 52.464 -30.902 -23.420 1.00 52.50 182 THR A CA 1
ATOM 1457 C C . THR A 1 182 ? 52.712 -32.408 -23.551 1.00 52.50 182 THR A C 1
ATOM 1459 O O . THR A 1 182 ? 53.582 -32.913 -22.849 1.00 52.50 182 THR A O 1
ATOM 1462 N N . ASP A 1 183 ? 51.993 -33.122 -24.427 1.00 50.91 183 ASP A N 1
ATOM 1463 C CA . ASP A 1 183 ? 52.148 -34.583 -24.603 1.00 50.91 183 ASP A CA 1
ATOM 1464 C C . ASP A 1 183 ? 52.774 -35.012 -25.947 1.00 50.91 183 ASP A C 1
ATOM 1466 O O . ASP A 1 183 ? 52.820 -36.195 -26.268 1.00 50.91 183 ASP A O 1
ATOM 1470 N N . GLU A 1 184 ? 53.338 -34.085 -26.729 1.00 51.22 184 GLU A N 1
ATOM 1471 C CA . GLU A 1 184 ? 54.213 -34.450 -27.854 1.00 51.22 184 GLU A CA 1
ATOM 1472 C C . GLU A 1 184 ? 55.679 -34.204 -27.486 1.00 51.22 184 GLU A C 1
ATOM 1474 O O . GLU A 1 184 ? 56.280 -33.172 -27.777 1.00 51.22 184 GLU A O 1
ATOM 1479 N N . THR A 1 185 ? 56.251 -35.199 -26.808 1.00 51.59 185 THR A N 1
ATOM 1480 C CA . THR A 1 185 ? 57.702 -35.374 -26.673 1.00 51.59 185 THR A CA 1
ATOM 1481 C C . THR A 1 185 ? 58.231 -35.971 -27.984 1.00 51.59 185 THR A C 1
ATOM 1483 O O . THR A 1 185 ? 57.817 -37.084 -28.315 1.00 51.59 185 THR A O 1
ATOM 1486 N N . PRO A 1 186 ? 59.142 -35.331 -28.744 1.00 47.75 186 PRO A N 1
ATOM 1487 C CA . PRO A 1 186 ? 59.925 -36.066 -29.722 1.00 47.75 186 PRO A CA 1
ATOM 1488 C C . PRO A 1 186 ? 61.070 -36.786 -28.997 1.00 47.75 186 PRO A C 1
ATOM 1490 O O . PRO A 1 186 ? 61.721 -36.218 -28.116 1.00 47.75 186 PRO A O 1
ATOM 1493 N N . ALA A 1 187 ? 61.250 -38.055 -29.359 1.00 42.75 187 ALA A N 1
ATOM 1494 C CA . ALA A 1 187 ? 62.393 -38.893 -29.003 1.00 42.75 187 ALA A CA 1
ATOM 1495 C C . ALA A 1 187 ? 63.724 -38.338 -29.538 1.00 42.75 187 ALA A C 1
ATOM 1497 O O . ALA A 1 187 ? 63.700 -37.638 -30.578 1.00 42.75 187 ALA A O 1
#

Mean predicted aligned error: 14.56 Å

Secondary structure (DSSP, 8-state):
------HHHIIIIIHHHH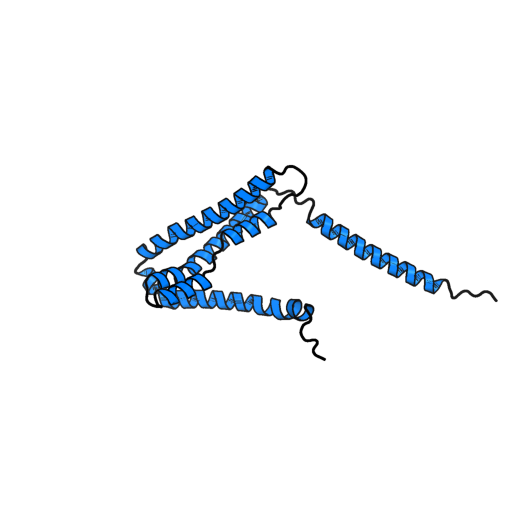HHHHHHHHHHHHHHHHHHHHHHHHHTHHHHHHHHHHHHHHHHHHHHHHHHHHHHHHHHSTTS----HHHHHHHHHHHH---HHHHHHHHHHHH-TTSHHHHHHHHHHHHHHHHHHHHHHHHHHHHHHS-----SHHHHHHHHHHHHHHHHHHHHHHHHHHHHTT-----

Foldseek 3Di:
DDPPPDPVCCVPPVVVVVVVVVVVVLVVLVVVCCVVCVVVCVVPVPVVVVLLVVLLVLLVCQLVVQLVVLVVVQVVPPDDDRPFLVNSNVRSCVRNDDDLVVLLVVQCVPPNCPDPSNVSSVCSCVRRVVSVVVVVVVSVVCCVVPVRPPDPDVCVVVVVVVVVVVVVVVVVVVVVVVVVPPPDDDD

pLDDT: mean 75.84, std 14.58, range [42.75, 97.12]

Solvent-accessible surface area (backbone atoms only — not comparable to full-atom values): 10721 Å² total; per-residue (Å²): 145,81,88,80,82,48,70,66,54,46,60,72,55,48,49,71,59,47,54,61,51,54,54,50,52,52,50,49,51,52,52,51,50,46,68,75,42,41,69,61,45,70,77,46,47,68,68,52,52,68,54,48,54,60,50,54,50,48,39,54,48,40,23,50,51,41,29,49,48,46,49,54,52,40,68,68,53,78,85,85,70,82,67,46,66,66,56,27,50,52,51,10,50,60,66,36,59,77,67,52,70,59,46,33,53,53,33,31,71,75,63,32,80,88,29,74,63,24,51,55,37,62,48,43,56,74,51,48,55,59,51,52,53,53,48,49,55,50,50,57,50,46,54,70,70,50,73,65,84,86,78,59,75,67,55,55,56,48,51,54,50,51,50,51,54,52,48,53,54,50,54,52,49,52,55,54,53,60,65,67,71,73,75,77,78,82,132

InterPro domains:
  IPR004706 Arsenical-resistance protein Acr3 [PTHR43057] (5-150)
  IPR038770 Sodium/solute symporter superfamily [G3DSA:1.20.1530.20] (2-145)